Protein AF-A0A1S7QV58-F1 (afdb_monomer)

Solvent-accessible surface area (backbone atoms only — not comparable to full-atom values): 18353 Å² total; per-residue (Å²): 138,81,84,77,77,79,45,37,32,31,65,74,43,66,32,24,65,80,100,50,72,44,26,31,39,28,31,35,90,82,70,45,45,28,43,33,32,55,44,89,51,91,96,46,90,36,26,26,41,29,36,59,49,56,70,71,58,50,52,37,29,67,69,51,77,38,32,53,26,56,56,55,74,73,46,59,63,92,41,28,24,38,33,45,52,76,80,47,65,57,74,30,56,43,42,72,49,52,81,90,69,70,48,81,84,68,49,61,63,81,80,48,34,50,84,70,43,71,39,84,58,72,92,78,45,59,92,58,64,40,76,48,46,30,32,33,32,74,89,74,53,77,65,48,55,52,52,49,52,51,34,49,47,48,51,44,26,52,46,47,51,39,53,35,60,73,68,72,71,48,51,73,68,55,52,47,50,52,25,52,58,51,52,76,43,50,52,43,45,73,67,42,51,55,52,38,47,48,54,45,35,56,53,33,46,72,64,61,44,75,39,83,72,44,75,47,92,54,75,78,24,36,38,30,36,23,22,49,55,75,42,53,51,44,51,50,50,21,26,53,44,48,56,70,52,50,66,65,48,51,51,37,53,49,54,46,51,50,50,34,54,73,70,55,51,63,52,41,36,74,90,61,76,67,98,45,68,71,61,43,54,49,44,40,51,43,36,43,54,38,21,56,65,48,58,41,68,56,48,68,59,53,26,51,41,32,73,62,36,50,70,55,33,37,54,50,43,58,52,51,50,56,35,41,48,60,49,16,49,38,43,76,69,61,35,32,46,88,92

Radius of gyration: 25.09 Å; Cα contacts (8 Å, |Δi|>4): 532; chains: 1; bounding box: 57×48×71 Å

Nearest PDB structures (foldseek):
  8fih-assembly1_C  TM=2.353E-01  e=1.087E+00  synthetic construct
  7rzh-assembly1_B  TM=1.941E-01  e=4.519E-01  Homo sapiens
  8fmz-assembly1_A  TM=1.412E-01  e=2.239E+00  Rattus norvegicus

pLDDT: mean 86.28, std 11.46, range [33.66, 98.25]

Mean predicted aligned error: 9.85 Å

Structure (mmCIF, N/CA/C/O backbone):
data_AF-A0A1S7QV58-F1
#
_entry.id   AF-A0A1S7QV58-F1
#
loop_
_atom_site.group_PDB
_atom_site.id
_atom_site.type_symbol
_atom_site.label_atom_id
_atom_site.label_alt_id
_atom_site.label_comp_id
_atom_site.label_asym_id
_atom_site.label_entity_id
_atom_site.label_seq_id
_atom_site.pdbx_PDB_ins_code
_atom_site.Cartn_x
_atom_site.Cartn_y
_atom_site.Cartn_z
_atom_site.occupancy
_atom_site.B_iso_or_equiv
_atom_site.auth_seq_id
_atom_site.auth_comp_id
_atom_site.auth_asym_id
_atom_site.auth_atom_id
_atom_site.pdbx_PDB_model_num
ATOM 1 N N . MET A 1 1 ? 30.266 28.316 -29.329 1.00 34.81 1 MET A N 1
ATOM 2 C CA . MET A 1 1 ? 30.609 26.881 -29.206 1.00 34.81 1 MET A CA 1
ATOM 3 C C . MET A 1 1 ? 30.645 26.535 -27.729 1.00 34.81 1 MET A C 1
ATOM 5 O O . MET A 1 1 ? 31.600 26.896 -27.059 1.00 34.81 1 MET A O 1
ATOM 9 N N . SER A 1 2 ? 29.568 25.952 -27.201 1.00 33.66 2 SER A N 1
ATOM 10 C CA . SER A 1 2 ? 29.523 25.524 -25.800 1.00 33.66 2 SER A CA 1
ATOM 11 C C . SER A 1 2 ? 30.136 24.130 -25.712 1.00 33.66 2 SER A C 1
ATOM 13 O O . SER A 1 2 ? 29.706 23.226 -26.427 1.00 33.66 2 SER A O 1
ATOM 15 N N . LEU A 1 3 ? 31.183 23.984 -24.902 1.00 34.03 3 LEU A N 1
ATOM 16 C CA . LEU A 1 3 ? 31.836 22.712 -24.606 1.00 34.03 3 LEU A CA 1
ATOM 17 C C . LEU A 1 3 ? 30.801 21.773 -23.974 1.00 34.03 3 LEU A C 1
ATOM 19 O O . LEU A 1 3 ? 30.450 21.922 -22.804 1.00 34.03 3 LEU A O 1
ATOM 23 N N . HIS A 1 4 ? 30.277 20.822 -24.749 1.00 47.28 4 HIS A N 1
ATOM 24 C CA . HIS A 1 4 ? 29.445 19.759 -24.202 1.00 47.28 4 HIS A CA 1
ATOM 25 C C . HIS A 1 4 ? 30.307 18.911 -23.265 1.00 47.28 4 HIS A C 1
ATOM 27 O O . HIS A 1 4 ? 31.164 18.148 -23.704 1.00 47.28 4 HIS A O 1
ATOM 33 N N . LYS A 1 5 ? 30.087 19.084 -21.959 1.00 55.81 5 LYS A N 1
ATOM 34 C CA . LYS A 1 5 ? 30.621 18.223 -20.904 1.00 55.81 5 LYS A CA 1
ATOM 35 C C . LYS A 1 5 ? 30.272 16.778 -21.278 1.00 55.81 5 LYS A C 1
ATOM 37 O O . LYS A 1 5 ? 29.095 16.467 -21.446 1.00 55.81 5 LYS A O 1
ATOM 42 N N . SER A 1 6 ? 31.275 15.928 -21.494 1.00 67.00 6 SER A N 1
ATOM 43 C CA . SER A 1 6 ? 31.041 14.533 -21.869 1.00 67.00 6 SER A CA 1
ATOM 44 C C . SER A 1 6 ? 30.411 13.803 -20.686 1.00 67.00 6 SER A C 1
ATOM 46 O O . SER A 1 6 ? 31.069 13.652 -19.654 1.00 67.00 6 SER A O 1
ATOM 48 N N . GLU A 1 7 ? 29.157 13.379 -20.815 1.00 85.31 7 GLU A N 1
ATOM 49 C CA . GLU A 1 7 ? 28.548 12.498 -19.824 1.00 85.31 7 GLU A CA 1
ATOM 50 C C . GLU A 1 7 ? 29.101 11.082 -19.970 1.00 85.31 7 GLU A C 1
ATOM 52 O O . GLU A 1 7 ? 29.435 10.626 -21.068 1.00 85.31 7 GLU A O 1
ATOM 57 N N . LYS A 1 8 ? 29.232 10.402 -18.834 1.00 90.81 8 LYS A N 1
ATOM 58 C CA . LYS A 1 8 ? 29.741 9.040 -18.752 1.00 90.81 8 LYS A CA 1
ATOM 59 C C . LYS A 1 8 ? 28.788 8.177 -17.941 1.00 90.81 8 LYS A C 1
ATOM 61 O O . LYS A 1 8 ? 28.249 8.654 -16.940 1.00 90.81 8 LYS A O 1
ATOM 66 N N . GLY A 1 9 ? 28.632 6.929 -18.366 1.00 90.69 9 GLY A N 1
ATOM 67 C CA . GLY A 1 9 ? 27.867 5.898 -17.678 1.00 90.69 9 GLY A CA 1
ATOM 68 C C . GLY A 1 9 ? 28.721 4.694 -17.280 1.00 90.69 9 GLY A C 1
ATOM 69 O O . GLY A 1 9 ? 29.754 4.414 -17.885 1.00 90.69 9 GLY A O 1
ATOM 70 N N . GLU A 1 10 ? 28.264 3.960 -16.278 1.00 93.19 10 GLU A N 1
ATOM 71 C CA . GLU A 1 10 ? 28.786 2.656 -15.868 1.00 93.19 10 GLU A CA 1
ATOM 72 C C . GLU A 1 10 ? 27.628 1.658 -15.824 1.00 93.19 10 GLU A C 1
ATOM 74 O O . GLU A 1 10 ? 26.525 2.005 -15.392 1.00 93.19 10 GLU A O 1
ATOM 79 N N . ILE A 1 11 ? 27.859 0.432 -16.302 1.00 92.38 11 ILE A N 1
ATOM 80 C CA . ILE A 1 11 ? 26.856 -0.636 -16.233 1.00 92.38 11 ILE A CA 1
ATOM 81 C C . ILE A 1 11 ? 26.749 -1.116 -14.792 1.00 92.38 11 ILE A C 1
ATOM 83 O O . ILE A 1 11 ? 27.698 -1.662 -14.237 1.00 92.38 11 ILE A O 1
ATOM 87 N N . GLU A 1 12 ? 25.564 -0.960 -14.214 1.00 90.12 12 GLU A N 1
ATOM 88 C CA . GLU A 1 12 ? 25.230 -1.527 -12.912 1.00 90.12 12 GLU A CA 1
ATOM 89 C C . GLU A 1 12 ? 24.743 -2.968 -13.074 1.00 90.12 12 GLU A C 1
ATOM 91 O O . GLU A 1 12 ? 25.132 -3.852 -12.310 1.00 90.12 12 GLU A O 1
ATOM 96 N N . LYS A 1 13 ? 23.900 -3.226 -14.085 1.00 90.06 13 LYS A N 1
ATOM 97 C CA . LYS A 1 13 ? 23.326 -4.554 -14.315 1.00 90.06 13 LYS A CA 1
ATOM 98 C C . LYS A 1 13 ? 22.862 -4.766 -15.751 1.00 90.06 13 LYS A C 1
ATOM 100 O O . LYS A 1 13 ? 22.340 -3.854 -16.385 1.00 90.06 13 LYS A O 1
ATOM 105 N N . VAL A 1 14 ? 22.971 -5.999 -16.236 1.00 90.94 14 VAL A N 1
ATOM 106 C CA . VAL A 1 14 ? 22.286 -6.445 -17.457 1.00 90.94 14 VAL A CA 1
ATOM 107 C C . VAL A 1 14 ? 20.897 -6.950 -17.073 1.00 90.94 14 VAL A C 1
ATOM 109 O O . VAL A 1 14 ? 20.780 -7.808 -16.204 1.00 90.94 14 VAL A O 1
ATOM 112 N N . LEU A 1 15 ? 19.851 -6.396 -17.686 1.00 89.19 15 LEU A N 1
ATOM 113 C CA . LEU A 1 15 ? 18.449 -6.730 -17.403 1.00 89.19 15 LEU A CA 1
ATOM 114 C C . LEU A 1 15 ? 17.898 -7.767 -18.385 1.00 89.19 15 LEU A C 1
ATOM 116 O O . LEU A 1 15 ? 17.140 -8.656 -18.002 1.00 89.19 15 LEU A O 1
ATOM 120 N N . VAL A 1 16 ? 18.288 -7.659 -19.655 1.00 89.00 16 VAL A N 1
ATOM 121 C CA . VAL A 1 16 ? 17.903 -8.591 -20.719 1.00 89.00 16 VAL A CA 1
ATOM 122 C C . VAL A 1 16 ? 19.156 -8.993 -21.483 1.00 89.00 16 VAL A C 1
ATOM 124 O O . VAL A 1 16 ? 19.905 -8.140 -21.960 1.00 89.00 16 VAL A O 1
ATOM 127 N N . PHE A 1 17 ? 19.362 -10.298 -21.596 1.00 87.19 17 PHE A N 1
ATOM 128 C CA . PHE A 1 17 ? 20.465 -10.921 -22.316 1.00 87.19 17 PHE A CA 1
ATOM 129 C C . PHE A 1 17 ? 19.917 -12.058 -23.178 1.00 87.19 17 PHE A C 1
ATOM 131 O O . PHE A 1 17 ? 19.224 -12.929 -22.649 1.00 87.19 17 PHE A O 1
ATOM 138 N N . TYR A 1 18 ? 20.247 -12.033 -24.469 1.00 82.00 18 TYR A N 1
ATOM 139 C CA . TYR A 1 18 ? 19.992 -13.122 -25.418 1.00 82.00 18 TYR A CA 1
ATOM 140 C C . TYR A 1 18 ? 21.320 -13.513 -26.083 1.00 82.00 18 TYR A C 1
ATOM 142 O O . TYR A 1 18 ? 22.086 -14.256 -25.482 1.00 82.00 18 TYR A O 1
ATOM 150 N N . ASP A 1 19 ? 21.658 -12.898 -27.219 1.00 80.81 19 ASP A N 1
ATOM 151 C CA . ASP A 1 19 ? 22.961 -13.031 -27.903 1.00 80.81 19 ASP A CA 1
ATOM 152 C C . ASP A 1 19 ? 23.878 -11.825 -27.629 1.00 80.81 19 ASP A C 1
ATOM 154 O O . ASP A 1 19 ? 24.677 -11.382 -28.451 1.00 80.81 19 ASP A O 1
ATOM 158 N N . GLY A 1 20 ? 23.702 -11.237 -26.448 1.00 85.56 20 GLY A N 1
ATOM 159 C CA . GLY A 1 20 ? 24.318 -9.988 -26.024 1.00 85.56 20 GLY A CA 1
ATOM 160 C C . GLY A 1 20 ? 23.379 -9.167 -25.134 1.00 85.56 20 GLY A C 1
ATOM 161 O O . GLY A 1 20 ? 22.182 -9.473 -25.042 1.00 85.56 20 GLY A O 1
ATOM 162 N N . PRO A 1 21 ? 23.906 -8.136 -24.454 1.00 89.50 21 PRO A N 1
ATOM 163 C CA . PRO A 1 21 ? 23.133 -7.272 -23.566 1.00 89.50 21 PRO A CA 1
ATOM 164 C C . PRO A 1 21 ? 22.135 -6.387 -24.331 1.00 89.50 21 PRO A C 1
ATOM 166 O O . PRO A 1 21 ? 22.491 -5.348 -24.874 1.00 89.50 21 PRO A O 1
ATOM 169 N N . GLN A 1 22 ? 20.857 -6.759 -24.301 1.00 93.00 22 GLN A N 1
ATOM 170 C CA . GLN A 1 22 ? 19.786 -6.018 -24.978 1.00 93.00 22 GLN A CA 1
ATOM 171 C C . GLN A 1 22 ? 19.232 -4.863 -24.143 1.00 93.00 22 GLN A C 1
ATOM 173 O O . GLN A 1 22 ? 18.766 -3.861 -24.681 1.00 93.00 22 GLN A O 1
ATOM 178 N N . LEU A 1 23 ? 19.257 -5.005 -22.817 1.00 93.94 23 LEU A N 1
ATOM 179 C CA . LEU A 1 23 ? 18.801 -3.974 -21.893 1.00 93.94 23 LEU A CA 1
ATOM 180 C C . LEU A 1 23 ? 19.724 -3.905 -20.681 1.00 93.94 23 LEU A C 1
ATOM 182 O O . LEU A 1 23 ? 20.012 -4.922 -20.048 1.00 93.94 23 LEU A O 1
ATOM 186 N N . LEU A 1 24 ? 20.137 -2.693 -20.334 1.00 93.94 24 LEU A N 1
ATOM 187 C CA . LEU A 1 24 ? 21.101 -2.388 -19.288 1.00 93.94 24 LEU A CA 1
ATOM 188 C C . LEU A 1 24 ? 20.506 -1.398 -18.289 1.00 93.94 24 LEU A C 1
ATOM 190 O O . LEU A 1 24 ? 19.918 -0.393 -18.684 1.00 93.94 24 LEU A O 1
ATOM 194 N N . LEU A 1 25 ? 20.726 -1.651 -17.002 1.00 93.12 25 LEU A N 1
ATOM 195 C CA . LEU A 1 25 ? 20.653 -0.642 -15.954 1.00 93.12 25 LEU A CA 1
ATOM 196 C C . LEU A 1 25 ? 22.049 -0.056 -15.772 1.00 93.12 25 LEU A C 1
ATOM 198 O O . LEU A 1 25 ? 23.022 -0.785 -15.565 1.00 93.12 25 LEU A O 1
ATOM 202 N N . MET A 1 26 ? 22.147 1.261 -15.863 1.00 94.12 26 MET A N 1
ATOM 203 C CA . MET A 1 26 ? 23.402 1.989 -15.761 1.00 94.12 26 MET A CA 1
ATOM 204 C C . MET A 1 26 ? 23.255 3.151 -14.774 1.00 94.12 26 MET A C 1
ATOM 206 O O . MET A 1 26 ? 22.144 3.597 -14.474 1.00 94.12 26 MET A O 1
ATOM 210 N N . LYS A 1 27 ? 24.385 3.675 -14.305 1.00 92.81 27 LYS A N 1
ATOM 211 C CA . LYS A 1 27 ? 24.457 4.922 -13.536 1.00 92.81 27 LYS A CA 1
ATOM 212 C C . LYS A 1 27 ? 25.389 5.901 -14.218 1.00 92.81 27 LYS A C 1
ATOM 214 O O . LYS A 1 27 ? 26.402 5.494 -14.784 1.00 92.81 27 LYS A O 1
ATOM 219 N N . ASN A 1 28 ? 25.059 7.186 -14.178 1.00 91.69 28 ASN A N 1
ATOM 220 C CA . ASN A 1 28 ? 26.010 8.214 -14.589 1.00 91.69 28 ASN A CA 1
ATOM 221 C C . ASN A 1 28 ? 26.974 8.574 -13.444 1.00 91.69 28 ASN A C 1
ATOM 223 O O . ASN A 1 28 ? 26.803 8.162 -12.297 1.00 91.69 28 ASN A O 1
ATOM 227 N N . GLN A 1 29 ? 27.970 9.407 -13.743 1.00 87.44 29 GLN A N 1
ATOM 228 C CA . GLN A 1 29 ? 28.935 9.931 -12.759 1.00 87.44 29 GLN A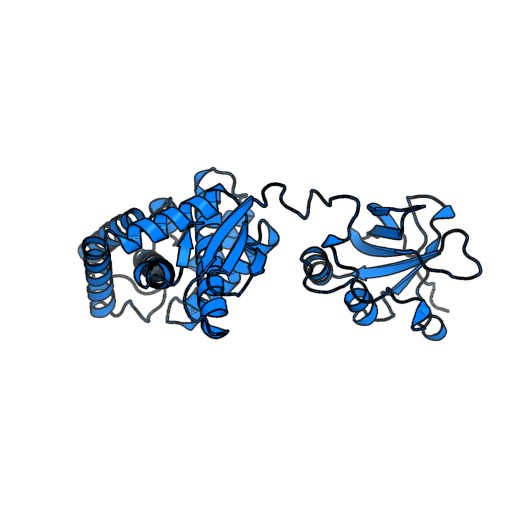 CA 1
ATOM 229 C C . GLN A 1 29 ? 28.308 10.721 -11.587 1.00 87.44 29 GLN A C 1
ATOM 231 O O . GLN A 1 29 ? 28.995 11.030 -10.617 1.00 87.44 29 GLN A O 1
ATOM 236 N N . HIS A 1 30 ? 27.029 11.092 -11.690 1.00 87.06 30 HIS A N 1
ATOM 237 C CA . HIS A 1 30 ? 26.264 11.793 -10.658 1.00 87.06 30 HIS A CA 1
ATOM 238 C C . HIS A 1 30 ? 25.376 10.844 -9.835 1.00 87.06 30 HIS A C 1
ATOM 240 O O . HIS A 1 30 ? 24.661 11.301 -8.948 1.00 87.06 30 HIS A O 1
ATOM 246 N N . GLY A 1 31 ? 25.427 9.535 -10.108 1.00 85.00 31 GLY A N 1
ATOM 247 C CA . GLY A 1 31 ? 24.611 8.520 -9.445 1.00 85.00 31 GLY A CA 1
ATOM 248 C C . GLY A 1 31 ? 23.177 8.422 -9.968 1.00 85.00 31 GLY A C 1
ATOM 249 O O . GLY A 1 31 ? 22.382 7.686 -9.394 1.00 85.00 31 GLY A O 1
ATOM 250 N N . GLU A 1 32 ? 22.828 9.134 -11.041 1.00 89.88 32 GLU A N 1
ATOM 251 C CA . GLU A 1 32 ? 21.490 9.077 -11.630 1.00 89.88 32 GLU A CA 1
ATOM 252 C C . GLU A 1 32 ? 21.316 7.816 -12.475 1.00 89.88 32 GLU A C 1
ATOM 254 O O . GLU A 1 32 ? 22.236 7.381 -13.176 1.00 8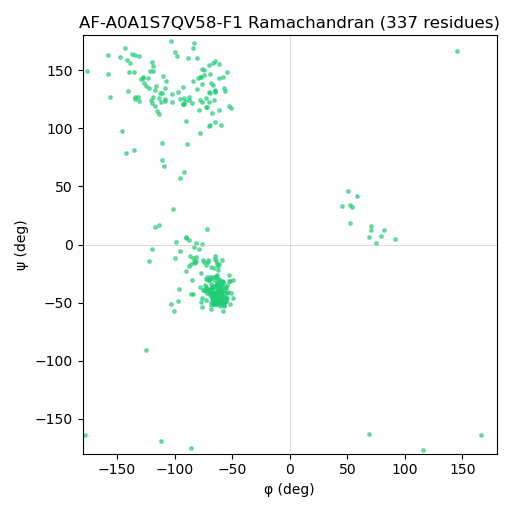9.88 32 GLU A O 1
ATOM 259 N N . HIS A 1 33 ? 20.105 7.263 -12.441 1.00 92.38 33 HIS A N 1
ATOM 260 C CA . HIS A 1 33 ? 19.769 6.044 -13.157 1.00 92.38 33 HIS A CA 1
ATOM 261 C C . HIS A 1 33 ? 19.581 6.274 -14.657 1.00 92.38 33 HIS A C 1
ATOM 263 O O . HIS A 1 33 ? 18.928 7.219 -15.114 1.00 92.38 33 HIS A O 1
ATOM 269 N N . LEU A 1 34 ? 20.122 5.335 -15.420 1.00 95.31 34 LEU A N 1
ATOM 270 C CA . LEU A 1 34 ? 20.060 5.270 -16.866 1.00 95.31 34 LEU A CA 1
ATOM 271 C C . LEU A 1 34 ? 19.531 3.889 -17.286 1.00 95.31 34 LEU A C 1
ATOM 273 O O . LEU A 1 34 ? 19.895 2.878 -16.681 1.00 95.31 34 LEU A O 1
ATOM 277 N N . LEU A 1 35 ? 18.733 3.829 -18.352 1.00 95.56 35 LEU A N 1
ATOM 278 C CA . LEU A 1 35 ? 18.433 2.574 -19.051 1.00 95.56 35 LEU A CA 1
ATOM 279 C C . LEU A 1 35 ? 19.032 2.617 -20.453 1.00 95.56 35 LEU A C 1
ATOM 281 O O . LEU A 1 35 ? 18.763 3.556 -21.198 1.00 95.56 35 LEU A O 1
ATOM 285 N N . GLY A 1 36 ? 19.834 1.614 -20.803 1.00 95.62 36 GLY A N 1
ATOM 286 C CA . GLY A 1 36 ? 20.421 1.451 -22.134 1.00 95.62 36 GLY A CA 1
ATOM 287 C C . GLY A 1 36 ? 19.768 0.297 -22.881 1.00 95.62 36 GLY A C 1
ATOM 288 O O . GLY A 1 36 ? 19.771 -0.820 -22.377 1.00 95.62 36 GLY A O 1
ATOM 289 N N . TYR A 1 37 ? 19.217 0.560 -24.059 1.00 95.88 37 TYR A N 1
ATOM 290 C CA . TYR A 1 37 ? 18.575 -0.418 -24.935 1.00 95.88 37 TYR A CA 1
ATOM 291 C C . TYR A 1 37 ? 19.423 -0.615 -26.192 1.00 95.88 37 TYR A C 1
ATOM 293 O O . TYR A 1 37 ? 19.839 0.372 -26.796 1.00 95.88 37 TYR A O 1
ATOM 301 N N . ALA A 1 38 ? 19.713 -1.859 -26.567 1.00 94.38 38 ALA A N 1
ATOM 302 C CA . ALA A 1 38 ? 20.438 -2.146 -27.800 1.00 94.38 38 ALA A CA 1
ATOM 303 C C . ALA A 1 38 ? 19.598 -1.729 -29.013 1.00 94.38 38 ALA A C 1
ATOM 305 O O . ALA A 1 38 ? 18.405 -2.015 -29.079 1.00 94.38 38 ALA A O 1
ATOM 306 N N . VAL A 1 39 ? 20.224 -1.026 -29.952 1.00 94.38 39 VAL A N 1
ATOM 307 C CA . VAL A 1 39 ? 19.592 -0.557 -31.191 1.00 94.38 39 VAL A CA 1
ATOM 308 C C . VAL A 1 39 ? 20.537 -0.791 -32.355 1.00 94.38 39 VAL A C 1
ATOM 310 O O . VAL A 1 39 ? 21.737 -0.954 -32.153 1.00 94.38 39 VAL A O 1
ATOM 313 N N . GLU A 1 40 ? 20.022 -0.744 -33.575 1.00 90.69 40 GLU A N 1
ATOM 314 C CA . GLU A 1 40 ? 20.855 -0.691 -34.773 1.00 90.69 40 GLU A CA 1
ATOM 315 C C . GLU A 1 40 ? 21.179 0.771 -35.100 1.00 90.69 40 GLU A C 1
ATOM 317 O O . GLU A 1 40 ? 20.293 1.627 -35.151 1.00 90.69 40 GLU A O 1
ATOM 322 N N . LYS A 1 41 ? 22.466 1.093 -35.267 1.00 88.12 41 LYS A N 1
ATOM 323 C CA . LYS A 1 41 ? 22.903 2.443 -35.636 1.00 88.12 41 LYS A CA 1
ATOM 324 C C . LYS A 1 41 ? 24.264 2.419 -36.318 1.00 88.12 41 LYS A C 1
ATOM 326 O O . LYS A 1 41 ? 25.239 1.942 -35.744 1.00 88.12 41 LYS A O 1
ATOM 331 N N . ASP A 1 42 ? 24.340 3.026 -37.497 1.00 86.31 42 ASP A N 1
ATOM 332 C CA . ASP A 1 42 ? 25.588 3.124 -38.253 1.00 86.31 42 ASP A CA 1
ATOM 333 C C . ASP A 1 42 ? 26.678 3.898 -37.496 1.00 86.31 42 ASP A C 1
ATOM 335 O O . ASP A 1 42 ? 26.420 4.907 -36.830 1.00 86.31 42 ASP A O 1
ATOM 339 N N . GLY A 1 43 ? 27.927 3.447 -37.647 1.00 85.12 43 GLY A N 1
ATOM 340 C CA . GLY A 1 43 ? 29.108 4.085 -37.052 1.00 85.12 43 GLY A CA 1
ATOM 341 C C . GLY A 1 43 ? 29.374 3.718 -35.588 1.00 85.12 43 GLY A C 1
ATOM 342 O O . GLY A 1 43 ? 30.192 4.377 -34.942 1.00 85.12 43 GLY A O 1
ATOM 343 N N . TYR A 1 44 ? 28.693 2.692 -35.079 1.00 87.81 44 TYR A N 1
ATOM 344 C CA . TYR A 1 44 ? 28.858 2.121 -33.744 1.00 87.81 44 TYR A CA 1
ATOM 345 C C . TYR A 1 44 ? 29.067 0.608 -33.860 1.00 87.81 44 TYR A C 1
ATOM 347 O O . TYR A 1 44 ? 28.450 -0.027 -34.712 1.00 87.81 44 TYR A O 1
ATOM 355 N N . ASP A 1 45 ? 29.905 0.038 -32.993 1.00 88.75 45 ASP A N 1
ATOM 356 C CA . ASP A 1 45 ? 30.168 -1.408 -32.986 1.00 88.75 45 ASP A CA 1
ATOM 357 C C . ASP A 1 45 ? 29.093 -2.159 -32.183 1.00 88.75 45 ASP A C 1
ATOM 359 O O . ASP A 1 45 ? 28.589 -3.195 -32.613 1.00 88.75 45 ASP A O 1
ATOM 363 N N . TYR A 1 46 ? 28.703 -1.617 -31.022 1.00 91.44 46 TYR A N 1
ATOM 364 C CA . TYR A 1 46 ? 27.565 -2.095 -30.235 1.00 91.44 46 TYR A CA 1
ATOM 365 C C . TYR A 1 46 ? 26.716 -0.904 -29.761 1.00 91.44 46 TYR A C 1
ATOM 367 O O . TYR A 1 46 ? 26.889 -0.417 -28.633 1.00 91.44 46 TYR A O 1
ATOM 375 N N . PRO A 1 47 ? 25.831 -0.377 -30.625 1.00 93.81 47 PRO A N 1
ATOM 376 C CA . PRO A 1 47 ? 25.063 0.815 -30.314 1.00 93.81 47 PRO A CA 1
ATOM 377 C C . PRO A 1 47 ? 24.009 0.553 -29.236 1.00 93.81 47 PRO A C 1
ATOM 379 O O . PRO A 1 47 ? 23.196 -0.365 -29.328 1.00 93.81 47 PRO A O 1
ATOM 382 N N . ILE A 1 48 ? 23.979 1.428 -28.231 1.00 95.25 48 ILE A N 1
ATOM 383 C CA . ILE A 1 48 ? 22.904 1.478 -27.240 1.00 95.25 48 ILE A CA 1
ATOM 384 C C . ILE A 1 48 ? 22.250 2.859 -27.228 1.00 95.25 48 ILE A C 1
ATOM 386 O O . ILE A 1 48 ? 22.923 3.895 -27.216 1.00 95.25 48 ILE A O 1
ATOM 390 N N . PHE A 1 49 ? 20.922 2.872 -27.208 1.00 96.81 49 PHE A N 1
ATOM 391 C CA . PHE A 1 49 ? 20.107 4.052 -26.981 1.00 96.81 49 PHE A CA 1
ATOM 392 C C . PHE A 1 49 ? 19.786 4.163 -25.493 1.00 96.81 49 PHE A C 1
ATOM 394 O O . PHE A 1 49 ? 19.231 3.252 -24.883 1.00 96.81 49 PHE A O 1
ATOM 401 N N . VAL A 1 50 ? 20.182 5.275 -24.887 1.00 96.69 50 VAL A N 1
ATOM 402 C CA . VAL A 1 50 ? 20.212 5.459 -23.439 1.00 96.69 50 VAL A CA 1
ATOM 403 C C . VAL A 1 50 ? 19.263 6.574 -23.033 1.00 96.69 50 VAL A C 1
ATOM 405 O O . VAL A 1 50 ? 19.300 7.676 -23.582 1.00 96.69 50 VAL A O 1
ATOM 408 N N . VAL A 1 51 ? 18.451 6.308 -22.016 1.00 96.56 51 VAL A N 1
ATOM 409 C CA . VAL A 1 51 ? 17.573 7.290 -21.381 1.00 96.56 51 VAL A CA 1
ATOM 410 C C . VAL A 1 51 ? 18.040 7.565 -19.958 1.00 96.56 51 VAL A C 1
ATOM 412 O O . VAL A 1 51 ? 18.251 6.642 -19.175 1.00 96.56 51 VAL A O 1
ATOM 415 N N . GLN A 1 52 ? 18.179 8.842 -19.611 1.00 95.44 52 GLN A N 1
ATOM 416 C CA . GLN A 1 52 ? 18.420 9.291 -18.241 1.00 95.44 52 GLN A CA 1
ATOM 417 C C . GLN A 1 52 ? 17.094 9.583 -17.549 1.00 95.44 52 GLN A C 1
ATOM 419 O O . GLN A 1 52 ? 16.304 10.426 -17.991 1.00 95.44 52 GLN A O 1
ATOM 424 N N . MET A 1 53 ? 16.845 8.887 -16.445 1.00 89.94 53 MET A N 1
ATOM 425 C CA . MET A 1 53 ? 15.530 8.827 -15.823 1.00 89.94 53 MET A CA 1
ATOM 426 C C . MET A 1 53 ? 15.543 9.387 -14.408 1.00 89.94 53 MET A C 1
ATOM 428 O O . MET A 1 53 ? 16.519 9.286 -13.676 1.00 89.94 53 MET A O 1
ATOM 432 N N . LEU A 1 54 ? 14.405 9.952 -14.007 1.00 86.19 54 LEU A N 1
ATOM 433 C CA . LEU A 1 54 ? 14.132 10.214 -12.596 1.00 86.19 54 LEU A CA 1
ATOM 434 C C . LEU A 1 54 ? 13.788 8.899 -11.893 1.00 86.19 54 LEU A C 1
ATOM 436 O O . LEU A 1 54 ? 13.133 8.049 -12.502 1.00 86.19 54 LEU A O 1
ATOM 440 N N . GLU A 1 55 ? 14.105 8.799 -10.601 1.00 81.00 55 GLU A N 1
ATOM 441 C CA . GLU A 1 55 ? 13.813 7.621 -9.769 1.00 81.00 55 GLU A CA 1
ATOM 442 C C . GLU A 1 55 ? 12.359 7.160 -9.911 1.00 81.00 55 GLU A C 1
ATOM 444 O O . GLU A 1 55 ? 12.083 6.006 -10.219 1.00 81.00 55 GLU A O 1
ATOM 449 N N . ARG A 1 56 ? 11.409 8.102 -9.851 1.00 79.75 56 ARG A N 1
ATOM 450 C CA . ARG A 1 56 ? 9.977 7.822 -10.033 1.00 79.75 56 ARG A CA 1
ATOM 451 C C . ARG A 1 56 ? 9.662 7.075 -11.337 1.00 79.75 56 ARG A C 1
ATOM 453 O O . ARG A 1 56 ? 8.799 6.202 -11.338 1.00 79.75 56 ARG A O 1
ATOM 460 N N . ASN A 1 57 ? 10.309 7.428 -12.450 1.00 85.62 57 ASN A N 1
ATOM 461 C CA . ASN A 1 57 ? 10.061 6.771 -13.738 1.00 85.62 57 ASN A CA 1
ATOM 462 C C . ASN A 1 57 ? 10.680 5.372 -13.771 1.00 85.62 57 ASN A C 1
ATOM 464 O O . ASN A 1 57 ? 10.083 4.467 -14.352 1.00 85.62 57 ASN A O 1
ATOM 468 N N . LEU A 1 58 ? 11.833 5.190 -13.119 1.00 86.19 58 LEU A N 1
ATOM 469 C CA . LEU A 1 58 ? 12.436 3.873 -12.945 1.00 86.19 58 LEU A CA 1
ATOM 470 C C . LEU A 1 58 ? 11.516 2.973 -12.122 1.00 86.19 58 LEU A C 1
ATOM 472 O O . LEU A 1 58 ? 11.194 1.877 -12.568 1.00 86.19 58 LEU A O 1
ATOM 476 N N . SER A 1 59 ? 10.984 3.461 -10.999 1.00 79.38 59 SER A N 1
ATOM 477 C CA . SER A 1 59 ? 10.033 2.701 -10.184 1.00 79.38 59 SER A CA 1
ATOM 478 C C . SER A 1 59 ? 8.761 2.330 -10.961 1.00 79.38 59 SER A C 1
ATOM 480 O O . SER A 1 59 ? 8.238 1.226 -10.807 1.00 79.38 59 SER A O 1
ATOM 482 N N . LEU A 1 60 ? 8.243 3.215 -11.825 1.00 82.56 60 LEU A N 1
ATOM 483 C CA . LEU A 1 60 ? 7.087 2.902 -12.681 1.00 82.56 60 LEU A CA 1
ATOM 484 C C . LEU A 1 60 ? 7.394 1.786 -13.687 1.00 82.56 60 LEU A C 1
ATOM 486 O O . LEU A 1 60 ? 6.568 0.889 -13.854 1.00 82.56 60 LEU A O 1
ATOM 490 N N . TYR A 1 61 ? 8.565 1.827 -14.326 1.00 88.56 61 TYR A N 1
ATOM 491 C CA . TYR A 1 61 ? 8.997 0.785 -15.257 1.00 88.56 61 TYR A CA 1
ATOM 492 C C . TYR A 1 61 ? 9.221 -0.548 -14.544 1.00 88.56 61 TYR A C 1
ATOM 494 O O . TYR A 1 61 ? 8.638 -1.555 -14.928 1.00 88.56 61 TYR A O 1
ATOM 502 N N . LEU A 1 62 ? 10.001 -0.547 -13.459 1.00 82.75 62 LEU A N 1
ATOM 503 C CA . LEU A 1 62 ? 10.325 -1.752 -12.691 1.00 82.75 62 LEU A CA 1
ATOM 504 C C . LEU A 1 62 ? 9.094 -2.384 -12.027 1.00 82.75 62 LEU A C 1
ATOM 506 O O . LEU A 1 62 ? 9.047 -3.599 -11.849 1.00 82.75 62 LEU A O 1
ATOM 510 N N . SER A 1 63 ? 8.060 -1.590 -11.730 1.00 72.12 63 SER A N 1
ATOM 511 C CA . SER A 1 63 ? 6.760 -2.097 -11.266 1.00 72.12 63 SER A CA 1
ATOM 512 C C . SER A 1 63 ? 5.833 -2.589 -12.386 1.00 72.12 63 SER A C 1
ATOM 514 O O . SER A 1 63 ? 4.708 -2.992 -12.091 1.00 72.12 63 SER A O 1
ATOM 516 N N . GLY A 1 64 ? 6.268 -2.554 -13.651 1.00 79.56 64 GLY A N 1
ATOM 517 C CA . GLY A 1 64 ? 5.494 -3.007 -14.809 1.00 79.56 64 GLY A CA 1
ATOM 518 C C . GLY A 1 64 ? 4.305 -2.110 -15.170 1.00 79.56 64 GLY A C 1
ATOM 519 O O . GLY A 1 64 ? 3.447 -2.518 -15.946 1.00 79.56 64 GLY A O 1
ATOM 520 N N . LYS A 1 65 ? 4.214 -0.894 -14.610 1.00 82.25 65 LYS A N 1
ATOM 521 C CA . LYS A 1 65 ? 3.101 0.041 -14.879 1.00 82.25 65 LYS A CA 1
ATOM 522 C C . LYS A 1 65 ? 3.226 0.744 -16.226 1.00 82.25 65 LYS A C 1
ATOM 524 O O . LYS A 1 65 ? 2.230 1.229 -16.755 1.00 82.25 65 LYS A O 1
ATOM 529 N N . VAL A 1 66 ? 4.450 0.859 -16.728 1.00 89.94 66 VAL A N 1
ATOM 530 C CA . VAL A 1 66 ? 4.773 1.433 -18.034 1.00 89.94 66 VAL A CA 1
ATOM 531 C C . VAL A 1 66 ? 5.782 0.525 -18.720 1.00 89.94 66 VAL A C 1
ATOM 533 O O . VAL A 1 66 ? 6.596 -0.108 -18.046 1.00 89.94 66 VAL A O 1
ATOM 536 N N . ASP A 1 67 ? 5.725 0.457 -20.043 1.00 94.62 67 ASP A N 1
ATOM 537 C CA . ASP A 1 67 ? 6.718 -0.262 -20.832 1.00 94.62 67 ASP A CA 1
ATOM 538 C C . ASP A 1 67 ? 7.956 0.611 -21.094 1.00 94.62 67 ASP A C 1
ATOM 540 O O . ASP A 1 67 ? 7.979 1.823 -20.839 1.00 94.62 67 ASP A O 1
ATOM 544 N N . LEU A 1 68 ? 9.013 -0.017 -21.605 1.00 94.69 68 LEU A N 1
ATOM 545 C CA . LEU A 1 68 ? 10.264 0.656 -21.931 1.00 94.69 68 LEU A CA 1
ATOM 546 C C . LEU A 1 68 ? 10.044 1.764 -22.974 1.00 94.69 68 LEU A C 1
ATOM 548 O O . LEU A 1 68 ? 10.586 2.862 -22.843 1.00 94.69 68 LEU A O 1
ATOM 552 N N . ARG A 1 69 ? 9.185 1.527 -23.973 1.00 95.38 69 ARG A N 1
ATOM 553 C CA . ARG A 1 69 ? 8.861 2.517 -25.006 1.00 95.38 69 ARG A CA 1
ATOM 554 C C . ARG A 1 69 ? 8.292 3.804 -24.415 1.00 95.38 69 ARG A C 1
ATOM 556 O O . ARG A 1 69 ? 8.728 4.892 -24.800 1.00 95.38 69 ARG A O 1
ATOM 563 N N . PHE A 1 70 ? 7.348 3.707 -23.477 1.00 94.69 70 PHE A N 1
ATOM 564 C CA . PHE A 1 70 ? 6.776 4.862 -22.788 1.00 94.69 70 PHE A CA 1
ATOM 565 C C . PHE A 1 70 ? 7.852 5.675 -22.065 1.00 94.69 70 PHE A C 1
ATOM 567 O O . PHE A 1 70 ? 7.863 6.904 -22.165 1.00 94.69 70 PHE A O 1
ATOM 574 N N . VAL A 1 71 ? 8.774 5.003 -21.370 1.00 94.50 71 VAL A N 1
ATOM 575 C CA . VAL A 1 71 ? 9.874 5.655 -20.646 1.00 94.50 71 VAL A CA 1
ATOM 576 C C . VAL A 1 71 ? 10.728 6.499 -21.591 1.00 94.50 71 VAL A C 1
ATOM 578 O O . VAL A 1 71 ? 10.985 7.671 -21.301 1.00 94.50 71 VAL A O 1
ATOM 581 N N . PHE A 1 72 ? 11.115 5.945 -22.741 1.00 95.62 72 PHE A N 1
ATOM 582 C CA . PHE A 1 72 ? 11.913 6.666 -23.732 1.00 95.62 72 PHE A CA 1
ATOM 583 C C . PHE A 1 72 ? 11.118 7.804 -24.385 1.00 95.62 72 PHE A C 1
ATOM 585 O O . PHE A 1 72 ? 11.579 8.943 -24.388 1.00 95.62 72 PHE A O 1
ATOM 592 N N . LYS A 1 73 ? 9.896 7.542 -24.873 1.00 93.44 73 LYS A N 1
ATOM 593 C CA . LYS A 1 73 ? 9.079 8.554 -25.572 1.00 93.44 73 LYS A CA 1
ATOM 594 C C . LYS A 1 73 ? 8.639 9.715 -24.681 1.00 93.44 73 LYS A C 1
ATOM 596 O O . LYS A 1 73 ? 8.451 10.825 -25.175 1.00 93.44 73 LYS A O 1
ATOM 601 N N . LYS A 1 74 ? 8.439 9.486 -23.379 1.00 93.06 74 LYS A N 1
ATOM 602 C CA . LYS A 1 74 ? 8.020 10.545 -22.448 1.00 93.06 74 LYS A CA 1
ATOM 603 C C . LYS A 1 74 ? 9.191 11.384 -21.934 1.00 93.06 74 LYS A C 1
ATOM 605 O O . LYS A 1 74 ? 8.964 12.462 -21.379 1.00 93.06 74 LYS A O 1
ATOM 610 N N . THR A 1 75 ? 10.422 10.909 -22.105 1.00 93.44 75 THR A N 1
ATOM 611 C CA . THR A 1 75 ? 11.615 11.607 -21.631 1.00 93.44 75 THR A CA 1
ATOM 612 C C . THR A 1 75 ? 12.020 12.718 -22.608 1.00 93.44 75 THR A C 1
ATOM 614 O O . THR A 1 75 ? 12.046 12.490 -23.817 1.00 93.44 75 THR A O 1
ATOM 617 N N . PRO A 1 76 ? 12.339 13.937 -22.126 1.00 91.94 76 PRO A N 1
ATOM 618 C CA . PRO A 1 76 ? 12.791 15.013 -23.001 1.00 91.94 76 PRO A CA 1
ATOM 619 C C . PRO A 1 76 ? 14.053 14.629 -23.794 1.00 91.94 76 PRO A C 1
ATOM 621 O O . PRO A 1 76 ? 14.956 14.023 -23.212 1.00 91.94 76 PRO A O 1
ATOM 624 N N . PRO A 1 77 ? 14.200 15.072 -25.059 1.00 91.56 77 PRO A N 1
ATOM 625 C CA . PRO A 1 77 ? 15.382 14.788 -25.884 1.00 91.56 77 PRO A CA 1
ATOM 626 C C . PRO A 1 77 ? 16.725 15.151 -25.240 1.00 91.56 77 PRO A C 1
ATOM 628 O O . PRO A 1 77 ? 17.749 14.542 -25.524 1.00 91.56 77 PRO A O 1
ATOM 631 N N . THR A 1 78 ? 16.736 16.123 -24.323 1.00 91.56 78 THR A N 1
ATOM 632 C CA . THR A 1 78 ? 17.935 16.538 -23.580 1.00 91.56 78 THR A CA 1
ATOM 633 C C . THR A 1 78 ? 18.509 15.459 -22.662 1.00 91.56 78 THR A C 1
ATOM 635 O O . THR A 1 78 ? 19.641 15.616 -22.207 1.00 91.56 78 THR A O 1
ATOM 638 N N . ARG A 1 79 ? 17.746 14.393 -22.403 1.00 94.12 79 ARG A N 1
ATOM 639 C CA . ARG A 1 79 ? 18.081 13.248 -21.546 1.00 94.12 79 ARG A CA 1
ATOM 640 C C . ARG A 1 79 ? 18.151 11.928 -22.321 1.00 94.12 79 ARG A C 1
ATOM 642 O O . ARG A 1 79 ? 18.113 10.858 -21.716 1.00 94.12 79 ARG A O 1
ATOM 649 N N . LEU A 1 80 ? 18.216 12.009 -23.648 1.00 96.00 80 LEU A N 1
ATOM 650 C CA . LEU A 1 80 ? 18.385 10.870 -24.541 1.00 96.00 80 LEU A CA 1
ATOM 651 C C . LEU A 1 80 ? 19.797 10.898 -25.124 1.00 96.00 80 LEU A C 1
ATOM 653 O O . LEU A 1 80 ? 20.293 11.946 -25.554 1.00 96.00 80 LEU A O 1
ATOM 657 N N . TYR A 1 81 ? 20.451 9.745 -25.129 1.00 95.81 81 TYR A N 1
ATOM 658 C CA . TYR A 1 81 ? 21.846 9.598 -25.514 1.00 95.81 81 TYR A CA 1
ATOM 659 C C . TYR A 1 81 ? 22.040 8.348 -26.370 1.00 95.81 81 TYR A C 1
ATOM 661 O O . TYR A 1 81 ? 21.289 7.390 -26.261 1.00 95.81 81 TYR A O 1
ATOM 669 N N . PHE A 1 82 ? 23.087 8.338 -27.182 1.00 95.25 82 PHE A N 1
ATOM 670 C CA . PHE A 1 82 ? 23.645 7.140 -27.793 1.00 95.25 82 PHE A CA 1
ATOM 671 C C . PHE A 1 82 ? 25.000 6.843 -27.163 1.00 95.25 82 PHE A C 1
ATOM 673 O O . PHE A 1 82 ? 25.765 7.764 -26.851 1.00 95.25 82 PHE A O 1
ATOM 680 N N . ALA A 1 83 ? 25.318 5.566 -27.016 1.00 94.00 83 ALA A N 1
ATOM 681 C CA . ALA A 1 83 ? 26.629 5.114 -26.583 1.00 94.00 83 ALA A CA 1
ATOM 682 C C . ALA A 1 83 ? 27.040 3.830 -27.309 1.00 94.00 83 ALA A C 1
ATOM 684 O O . ALA A 1 83 ? 26.233 3.223 -28.007 1.00 94.00 83 ALA A O 1
ATOM 685 N N . ASP A 1 84 ? 28.310 3.461 -27.160 1.00 92.06 84 ASP A N 1
ATOM 686 C CA . ASP A 1 84 ? 28.886 2.253 -27.747 1.00 92.06 84 ASP A CA 1
ATOM 687 C C . ASP A 1 84 ? 29.414 1.343 -26.639 1.00 92.06 84 ASP A C 1
ATOM 689 O O . ASP A 1 84 ? 30.276 1.762 -25.856 1.00 92.06 84 ASP A O 1
ATOM 693 N N . LEU A 1 85 ? 28.903 0.115 -26.571 1.00 89.06 85 LEU A N 1
ATOM 694 C CA . LEU A 1 85 ? 29.288 -0.858 -25.553 1.00 89.06 85 LEU A CA 1
ATOM 695 C C . LEU A 1 85 ? 30.578 -1.613 -25.892 1.00 89.06 85 LEU A C 1
ATOM 697 O O . LEU A 1 85 ? 31.196 -2.190 -24.998 1.00 89.06 85 LEU A O 1
ATOM 701 N N . ALA A 1 86 ? 31.040 -1.579 -27.147 1.00 84.25 86 ALA A N 1
ATOM 702 C CA . ALA A 1 86 ? 32.265 -2.277 -27.547 1.00 84.25 86 ALA A CA 1
ATOM 703 C C . ALA A 1 86 ? 33.517 -1.759 -26.813 1.00 84.25 86 ALA A C 1
ATOM 705 O O . ALA A 1 86 ? 34.540 -2.436 -26.732 1.00 84.25 86 ALA A O 1
ATOM 706 N N . ARG A 1 87 ? 33.434 -0.555 -26.234 1.00 72.50 87 ARG A N 1
ATOM 707 C CA . ARG A 1 87 ? 34.541 0.128 -25.549 1.00 72.50 87 ARG A CA 1
ATOM 708 C C . ARG A 1 87 ? 34.672 -0.225 -24.064 1.00 72.50 87 ARG A C 1
ATOM 710 O O . ARG A 1 87 ? 35.542 0.335 -23.398 1.00 72.50 87 ARG A O 1
ATOM 717 N N . GLY A 1 88 ? 33.849 -1.144 -23.558 1.00 80.00 88 GLY A N 1
ATOM 718 C CA . GLY A 1 88 ? 33.907 -1.655 -22.188 1.00 80.00 88 GLY A CA 1
ATOM 719 C C . GLY A 1 88 ? 32.669 -1.330 -21.350 1.00 80.00 88 GLY A C 1
ATOM 720 O O . GLY A 1 88 ? 31.692 -0.759 -21.824 1.00 80.00 88 GLY A O 1
ATOM 721 N N . THR A 1 89 ? 32.713 -1.719 -20.074 1.00 81.00 89 THR A N 1
ATOM 722 C CA . THR A 1 89 ? 31.574 -1.639 -19.139 1.00 81.00 89 THR A CA 1
ATOM 723 C C . THR A 1 89 ? 31.618 -0.431 -18.195 1.00 81.00 89 THR A C 1
ATOM 725 O O . THR A 1 89 ? 30.622 -0.126 -17.536 1.00 81.00 89 THR A O 1
ATOM 728 N N . LYS A 1 90 ? 32.758 0.272 -18.143 1.00 83.38 90 LYS A N 1
ATOM 729 C CA . LYS A 1 90 ? 33.005 1.466 -17.320 1.00 83.38 90 LYS A CA 1
ATOM 730 C C . LYS A 1 90 ? 33.325 2.672 -18.195 1.00 83.38 90 LYS A C 1
ATOM 732 O O . LYS A 1 90 ? 33.840 2.512 -19.298 1.00 83.38 90 LYS A O 1
ATOM 737 N N . ASP A 1 91 ? 33.049 3.873 -17.682 1.00 84.94 91 ASP A N 1
ATOM 738 C CA . ASP A 1 91 ? 33.328 5.144 -18.367 1.00 84.94 91 ASP A CA 1
ATOM 739 C C . ASP A 1 91 ? 32.726 5.235 -19.790 1.00 84.94 91 ASP A C 1
ATOM 741 O O . ASP A 1 91 ? 33.281 5.889 -20.682 1.00 84.94 91 ASP A O 1
ATOM 745 N N . ILE A 1 92 ? 31.570 4.601 -20.008 1.00 90.50 92 ILE A N 1
ATOM 746 C CA . ILE A 1 92 ? 30.864 4.572 -21.290 1.00 90.50 92 ILE A CA 1
ATOM 747 C C . ILE A 1 92 ? 30.495 6.004 -21.674 1.00 90.50 92 ILE A C 1
ATOM 749 O O . ILE A 1 92 ? 29.715 6.663 -20.988 1.00 90.50 92 ILE A O 1
ATOM 753 N N . LYS A 1 93 ? 31.061 6.503 -22.776 1.00 91.75 93 LYS A N 1
ATOM 754 C CA . LYS A 1 93 ? 30.834 7.878 -23.240 1.00 91.75 93 LYS A CA 1
ATOM 755 C C . LYS A 1 93 ? 29.421 8.015 -23.803 1.00 91.75 93 LYS A C 1
ATOM 757 O O . LYS A 1 93 ? 29.099 7.399 -24.816 1.00 91.75 93 LYS A O 1
ATOM 762 N N . LEU A 1 94 ? 28.617 8.873 -23.183 1.00 93.06 94 LEU A N 1
ATOM 763 C CA . LEU A 1 94 ? 27.259 9.178 -23.613 1.00 93.06 94 LEU A CA 1
ATOM 764 C C . LEU A 1 94 ? 27.279 10.393 -24.545 1.00 93.06 94 LEU A C 1
ATOM 766 O O . LEU A 1 94 ? 27.705 11.488 -24.165 1.00 93.06 94 LEU A O 1
ATOM 770 N N . ARG A 1 95 ? 26.795 10.219 -25.777 1.00 93.25 95 ARG A N 1
ATOM 771 C CA . ARG A 1 95 ? 26.594 11.313 -26.732 1.00 93.25 95 ARG A CA 1
ATOM 772 C C . ARG A 1 95 ? 25.119 11.661 -26.782 1.00 93.25 95 ARG A C 1
ATOM 774 O O . ARG A 1 95 ? 24.306 10.810 -27.111 1.00 93.25 95 ARG A O 1
ATOM 781 N N . ARG A 1 96 ? 24.763 12.915 -26.511 1.00 94.50 96 ARG A N 1
ATOM 782 C CA . ARG A 1 96 ? 23.365 13.359 -26.599 1.00 94.50 96 ARG A CA 1
ATOM 783 C C . ARG A 1 96 ? 22.803 13.113 -28.004 1.00 94.50 96 ARG A C 1
ATOM 785 O O . ARG A 1 96 ? 23.472 13.423 -28.993 1.00 94.50 96 ARG A O 1
ATOM 792 N N . ALA A 1 97 ? 21.591 12.570 -28.068 1.00 92.81 97 ALA A N 1
ATOM 793 C CA . ALA A 1 97 ? 20.881 12.341 -29.317 1.00 92.81 97 ALA A CA 1
ATOM 794 C C . ALA A 1 97 ? 20.454 13.679 -29.941 1.00 92.81 97 ALA A C 1
ATOM 796 O O . ALA A 1 97 ? 19.886 14.541 -29.264 1.00 92.81 97 ALA A O 1
ATOM 797 N N . GLY A 1 98 ? 20.747 13.870 -31.227 1.00 89.50 98 GLY A N 1
ATOM 798 C CA . GLY A 1 98 ? 20.224 15.000 -31.992 1.00 89.50 98 GLY A CA 1
ATOM 799 C C . GLY A 1 98 ? 18.760 14.776 -32.373 1.00 89.50 98 GLY A C 1
ATOM 800 O O . GLY A 1 98 ? 18.343 13.642 -32.580 1.00 89.50 98 GLY A O 1
ATOM 801 N N . SER A 1 99 ? 17.973 15.846 -32.521 1.00 87.62 99 SER A N 1
ATOM 802 C CA . SER A 1 99 ? 16.542 15.731 -32.856 1.00 87.62 99 SER A CA 1
ATOM 803 C C . SER A 1 99 ? 16.273 14.972 -34.160 1.00 87.62 99 SER A C 1
ATOM 805 O O . SER A 1 99 ? 15.258 14.299 -34.267 1.00 87.62 99 SER A O 1
ATOM 807 N N . SER A 1 100 ? 17.177 15.061 -35.140 1.00 88.31 100 SER A N 1
ATOM 808 C CA . SER A 1 100 ? 17.080 14.340 -36.417 1.00 88.31 100 SER A CA 1
ATOM 809 C C . SER A 1 100 ? 17.390 12.844 -36.307 1.00 88.31 100 SER A C 1
ATOM 811 O O . SER A 1 100 ? 17.107 12.106 -37.237 1.00 88.31 100 SER A O 1
ATOM 813 N N . GLU A 1 101 ? 17.999 12.404 -35.203 1.00 89.75 101 GLU A N 1
ATOM 814 C CA . GLU A 1 101 ? 18.338 10.999 -34.945 1.00 89.75 101 GLU A CA 1
ATOM 815 C C . GLU A 1 101 ? 17.269 10.276 -34.116 1.00 89.75 101 GLU A C 1
ATOM 817 O O . GLU A 1 101 ? 17.397 9.084 -33.861 1.00 89.75 101 GLU A O 1
ATOM 822 N N . LEU A 1 102 ? 16.258 11.005 -33.636 1.00 90.62 102 LEU A N 1
ATOM 823 C CA . LEU A 1 102 ? 15.157 10.479 -32.831 1.00 90.62 102 LEU A CA 1
ATOM 824 C C . LEU A 1 102 ? 13.992 10.072 -33.736 1.00 90.62 102 LEU A C 1
ATOM 826 O O . LEU A 1 102 ? 12.905 10.648 -33.684 1.00 90.62 102 LEU A O 1
ATOM 830 N N . THR A 1 103 ? 14.254 9.101 -34.596 1.00 90.25 103 THR A N 1
ATOM 831 C CA . THR A 1 103 ? 13.277 8.475 -35.487 1.00 90.25 103 THR A CA 1
ATOM 832 C C . THR A 1 103 ? 12.584 7.299 -34.784 1.00 90.25 103 THR A C 1
ATOM 834 O O . THR A 1 103 ? 13.036 6.829 -33.743 1.00 90.25 103 THR A O 1
ATOM 837 N N . ASP A 1 104 ? 11.416 6.865 -35.264 1.00 87.38 104 ASP A N 1
ATOM 838 C CA . ASP A 1 104 ? 10.591 5.878 -34.541 1.00 87.38 104 ASP A CA 1
ATOM 839 C C . ASP A 1 104 ? 11.241 4.482 -34.414 1.00 87.38 104 ASP A C 1
ATOM 841 O O . ASP A 1 104 ? 10.865 3.731 -33.516 1.00 87.38 104 ASP A O 1
ATOM 845 N N . ASP A 1 105 ? 12.215 4.168 -35.269 1.00 88.81 105 ASP A N 1
ATOM 846 C CA . ASP A 1 105 ? 13.024 2.941 -35.327 1.00 88.81 105 ASP A CA 1
ATOM 847 C C . ASP A 1 105 ? 14.044 2.814 -34.189 1.00 88.81 105 ASP A C 1
ATOM 849 O O . ASP A 1 105 ? 14.354 1.700 -33.779 1.00 88.81 105 ASP A O 1
ATOM 853 N N . VAL A 1 106 ? 14.536 3.926 -33.628 1.00 92.62 106 VAL A N 1
ATOM 854 C CA . VAL A 1 106 ? 15.457 3.858 -32.477 1.00 92.62 106 VAL A CA 1
ATOM 855 C C . VAL A 1 106 ? 14.726 3.668 -31.147 1.00 92.62 106 VAL A C 1
ATOM 857 O O . VAL A 1 106 ? 15.354 3.371 -30.131 1.00 92.62 106 VAL A O 1
ATOM 860 N N . PHE A 1 107 ? 13.404 3.868 -31.110 1.00 93.88 107 PHE A N 1
ATOM 861 C CA . PHE A 1 107 ? 12.633 3.667 -29.888 1.00 93.88 107 PHE A CA 1
ATOM 862 C C . PHE A 1 107 ? 12.348 2.180 -29.662 1.00 93.88 107 PHE A C 1
ATOM 864 O O . PHE A 1 107 ? 12.015 1.477 -30.613 1.00 93.88 107 PHE A O 1
ATOM 871 N N . PRO A 1 108 ? 12.359 1.716 -28.398 1.00 93.69 108 PRO A N 1
ATOM 872 C CA . PRO A 1 108 ? 11.974 0.349 -28.080 1.00 93.69 108 PRO A CA 1
ATOM 873 C C . PRO A 1 108 ? 10.581 0.007 -28.611 1.00 93.69 108 PRO A C 1
ATOM 875 O O . PRO A 1 108 ? 9.679 0.857 -28.625 1.00 93.69 108 PRO A O 1
ATOM 878 N N . GLU A 1 109 ? 10.385 -1.256 -28.974 1.00 90.88 109 GLU A N 1
ATOM 879 C CA . GLU A 1 109 ? 9.058 -1.771 -29.288 1.00 90.88 109 GLU A CA 1
ATOM 880 C C . GLU A 1 109 ? 8.119 -1.681 -28.076 1.00 90.88 109 GLU A C 1
ATOM 882 O O . GLU A 1 109 ? 8.535 -1.636 -26.912 1.00 90.88 109 GLU A O 1
ATOM 887 N N . ALA A 1 110 ? 6.816 -1.621 -28.357 1.00 91.56 110 ALA A N 1
ATOM 888 C CA . ALA A 1 110 ? 5.816 -1.626 -27.298 1.00 91.56 110 ALA A CA 1
ATOM 889 C C . ALA A 1 110 ? 5.765 -3.003 -26.617 1.00 91.56 110 ALA A C 1
ATOM 891 O O . ALA A 1 110 ? 5.925 -4.029 -27.271 1.00 91.56 110 ALA A O 1
ATOM 892 N N . GLY A 1 111 ? 5.487 -3.023 -25.313 1.00 86.44 111 GLY A N 1
ATOM 893 C CA . GLY A 1 111 ? 5.291 -4.271 -24.564 1.00 86.44 111 GLY A CA 1
ATOM 894 C C . GLY A 1 111 ? 6.546 -4.866 -23.917 1.00 86.44 111 GLY A C 1
ATOM 895 O O . GLY A 1 111 ? 6.459 -5.919 -23.288 1.00 86.44 111 GLY A O 1
ATOM 896 N N . ILE A 1 112 ? 7.695 -4.188 -23.993 1.00 88.56 112 ILE A N 1
ATOM 897 C CA . ILE A 1 112 ? 8.879 -4.547 -23.200 1.00 88.56 112 ILE A CA 1
ATOM 898 C C . ILE A 1 112 ? 8.671 -4.041 -21.765 1.00 88.56 112 ILE A C 1
ATOM 900 O O . ILE A 1 112 ? 8.904 -2.868 -21.464 1.00 88.56 112 ILE A O 1
ATOM 904 N N . PHE A 1 113 ? 8.196 -4.920 -20.885 1.00 89.06 113 PHE A N 1
ATOM 905 C CA . PHE A 1 113 ? 7.989 -4.644 -19.461 1.00 89.06 113 PHE A CA 1
ATOM 906 C C . PHE A 1 113 ? 9.132 -5.190 -18.610 1.00 89.06 113 PHE A C 1
ATOM 908 O O . PHE A 1 113 ? 9.898 -6.051 -19.025 1.00 89.06 113 PHE A O 1
ATOM 915 N N . SER A 1 114 ? 9.205 -4.758 -17.356 1.00 84.88 114 SER A N 1
ATOM 916 C CA . SER A 1 114 ? 10.192 -5.291 -16.420 1.00 84.88 114 SER A CA 1
ATOM 917 C C . SER A 1 114 ? 10.040 -6.790 -16.118 1.00 84.88 114 SER A C 1
ATOM 919 O O . SER A 1 114 ? 10.983 -7.421 -15.649 1.00 84.88 114 SER A O 1
ATOM 921 N N . SER A 1 115 ? 8.880 -7.382 -16.423 1.00 75.19 115 SER A N 1
ATOM 922 C CA . SER A 1 115 ? 8.640 -8.827 -16.358 1.00 75.19 115 SER A CA 1
ATOM 923 C C . SER A 1 115 ? 9.354 -9.624 -17.454 1.00 75.19 115 SER A C 1
ATOM 925 O O . SER A 1 115 ? 9.462 -10.838 -17.324 1.00 75.19 115 SER A O 1
ATOM 927 N N . THR A 1 116 ? 9.847 -8.978 -18.516 1.00 81.12 116 THR A N 1
ATOM 928 C CA . THR A 1 116 ? 10.596 -9.639 -19.599 1.00 81.12 116 THR A CA 1
ATOM 929 C C . THR A 1 116 ? 12.104 -9.667 -19.336 1.00 81.12 116 THR A C 1
ATOM 931 O O . THR A 1 116 ? 12.877 -10.022 -20.224 1.00 81.12 116 THR A O 1
ATOM 934 N N . HIS A 1 117 ? 12.551 -9.240 -18.148 1.00 85.50 117 HIS A N 1
ATOM 935 C CA . HIS A 1 117 ? 13.960 -9.302 -17.754 1.00 85.50 117 HIS A CA 1
ATOM 936 C C . HIS A 1 117 ? 14.408 -10.760 -17.650 1.00 85.50 117 HIS A C 1
ATOM 938 O O . HIS A 1 117 ? 13.749 -11.570 -17.005 1.00 85.50 117 HIS A O 1
ATOM 944 N N . THR A 1 118 ? 15.546 -11.093 -18.262 1.00 81.38 118 THR A N 1
ATOM 945 C CA . THR A 1 118 ? 16.129 -12.443 -18.166 1.00 81.38 118 THR A CA 1
ATOM 946 C C . THR A 1 118 ? 17.008 -12.603 -16.931 1.00 81.38 118 THR A C 1
ATOM 948 O O . THR A 1 118 ? 17.300 -13.723 -16.526 1.00 81.38 118 THR A O 1
ATOM 951 N N . HIS A 1 119 ? 17.416 -11.490 -16.314 1.00 76.06 119 HIS A N 1
ATOM 952 C CA . HIS A 1 119 ? 18.194 -11.477 -15.082 1.00 76.06 119 HIS A CA 1
ATOM 953 C C . HIS A 1 119 ? 17.418 -10.730 -13.988 1.00 76.06 119 HIS A C 1
ATOM 955 O O . HIS A 1 119 ? 17.062 -9.564 -14.177 1.00 76.06 119 HIS A O 1
ATOM 961 N N . PRO A 1 120 ? 17.161 -11.359 -12.827 1.00 63.06 120 PRO A N 1
ATOM 962 C CA . PRO A 1 120 ? 16.361 -10.749 -11.775 1.00 63.06 120 PRO A CA 1
ATOM 963 C C . PRO A 1 120 ? 17.082 -9.544 -11.179 1.00 63.06 120 PRO A C 1
ATOM 965 O O . PRO A 1 120 ? 18.275 -9.605 -10.878 1.00 63.06 120 PRO A O 1
ATOM 968 N N . ILE A 1 121 ? 16.360 -8.450 -10.942 1.00 66.19 121 ILE A N 1
ATOM 969 C CA . ILE A 1 121 ? 16.871 -7.308 -10.180 1.00 66.19 121 ILE A CA 1
ATOM 970 C C . ILE A 1 121 ? 16.552 -7.536 -8.696 1.00 66.19 121 ILE A C 1
ATOM 972 O O . ILE A 1 121 ? 15.527 -7.075 -8.202 1.00 66.19 121 ILE A O 1
ATOM 976 N N . SER A 1 122 ? 17.441 -8.245 -7.995 1.00 54.94 122 SER A N 1
ATOM 977 C CA . SER A 1 122 ? 17.327 -8.592 -6.564 1.00 54.94 122 SER A CA 1
ATOM 978 C C . SER A 1 122 ? 16.991 -7.409 -5.644 1.00 54.94 122 SER A C 1
ATOM 980 O O . SER A 1 122 ? 16.311 -7.585 -4.645 1.00 54.94 122 SER A O 1
ATOM 982 N N . ASN A 1 123 ? 17.412 -6.187 -5.991 1.00 55.00 123 ASN A N 1
ATOM 983 C CA . ASN A 1 123 ? 17.176 -5.002 -5.157 1.00 55.00 123 ASN A CA 1
ATOM 984 C C . ASN A 1 123 ? 15.795 -4.353 -5.372 1.00 55.00 123 ASN A C 1
ATOM 986 O O . ASN A 1 123 ? 15.422 -3.473 -4.607 1.00 55.00 123 ASN A O 1
ATOM 990 N N . TYR A 1 124 ? 15.057 -4.739 -6.419 1.00 51.53 124 TYR A N 1
ATOM 991 C CA . TYR A 1 124 ? 13.779 -4.111 -6.795 1.00 51.53 124 TYR A CA 1
ATOM 992 C C . TYR A 1 124 ? 12.602 -5.095 -6.843 1.00 51.53 124 TYR A C 1
ATOM 994 O O . TYR A 1 124 ? 11.442 -4.679 -6.857 1.00 51.53 124 TYR A O 1
ATOM 1002 N N . TYR A 1 125 ? 12.883 -6.396 -6.845 1.00 50.72 125 TYR A N 1
ATOM 1003 C CA . TYR A 1 125 ? 11.892 -7.438 -6.628 1.00 50.72 125 TYR A CA 1
ATOM 1004 C C . TYR A 1 125 ? 12.218 -8.124 -5.313 1.00 50.72 125 TYR A C 1
ATOM 1006 O O . TYR A 1 125 ? 13.235 -8.803 -5.214 1.00 50.72 125 TYR A O 1
ATOM 1014 N N . SER A 1 126 ? 11.361 -7.958 -4.307 1.00 52.06 126 SER A N 1
ATOM 1015 C CA . SER A 1 126 ? 11.439 -8.822 -3.137 1.00 52.06 126 SER A CA 1
ATOM 1016 C C . SER A 1 126 ? 11.321 -10.285 -3.568 1.00 52.06 126 SER A C 1
ATOM 1018 O O . SER A 1 126 ? 10.400 -10.651 -4.300 1.00 52.06 126 SER A O 1
ATOM 1020 N N . GLU A 1 127 ? 12.233 -11.106 -3.052 1.00 51.06 127 GLU A N 1
ATOM 1021 C CA . GLU A 1 127 ? 12.309 -12.553 -3.273 1.00 51.06 127 GLU A CA 1
ATOM 1022 C C . GLU A 1 127 ? 11.102 -13.332 -2.700 1.00 51.06 127 GLU A C 1
ATOM 1024 O O . GLU A 1 127 ? 10.899 -14.483 -3.070 1.00 51.06 127 GLU A O 1
ATOM 1029 N N . ASN A 1 128 ? 10.226 -12.698 -1.904 1.00 56.59 128 ASN A N 1
ATOM 1030 C CA . ASN A 1 128 ? 9.045 -13.328 -1.297 1.00 56.59 128 ASN A CA 1
ATOM 1031 C C . ASN A 1 128 ? 7.741 -12.790 -1.907 1.00 56.59 128 ASN A C 1
ATOM 1033 O O . ASN A 1 128 ? 7.021 -12.011 -1.277 1.00 56.59 128 ASN A O 1
ATOM 1037 N N . ASN A 1 129 ? 7.447 -13.192 -3.145 1.00 73.31 129 ASN A N 1
ATOM 1038 C CA . ASN A 1 129 ? 6.199 -12.861 -3.839 1.00 73.31 129 ASN A CA 1
ATOM 1039 C C . ASN A 1 129 ? 5.309 -14.105 -3.973 1.00 73.31 129 ASN A C 1
ATOM 1041 O O . ASN A 1 129 ? 5.102 -14.659 -5.055 1.00 73.31 129 ASN A O 1
ATOM 1045 N N . GLU A 1 130 ? 4.828 -14.549 -2.823 1.00 86.38 130 GLU A N 1
ATOM 1046 C CA . GLU A 1 130 ? 4.009 -15.735 -2.622 1.00 86.38 130 GLU A CA 1
ATOM 1047 C C . GLU A 1 130 ? 2.562 -15.480 -3.049 1.00 86.38 130 GLU A C 1
ATOM 1049 O O . GLU A 1 130 ? 2.045 -14.374 -2.886 1.00 86.38 130 GLU A O 1
ATOM 1054 N N . LYS A 1 131 ? 1.903 -16.493 -3.623 1.00 90.94 131 LYS A N 1
ATOM 1055 C CA . LYS A 1 131 ? 0.536 -16.362 -4.150 1.00 90.94 131 LYS A CA 1
ATOM 1056 C C . LYS A 1 131 ? -0.500 -16.858 -3.145 1.00 90.94 131 LYS A C 1
ATOM 1058 O O . LYS A 1 131 ? -0.398 -17.983 -2.659 1.00 90.94 131 LYS A O 1
ATOM 1063 N N . GLN A 1 132 ? -1.529 -16.051 -2.912 1.00 94.56 132 GLN A N 1
ATOM 1064 C CA . GLN A 1 132 ? -2.776 -16.465 -2.276 1.00 94.56 132 GLN A CA 1
ATOM 1065 C C . GLN A 1 132 ? -3.887 -16.488 -3.322 1.00 94.56 132 GLN A C 1
ATOM 1067 O O . GLN A 1 132 ? -4.136 -15.480 -3.992 1.00 94.56 132 GLN A O 1
ATOM 1072 N N . ARG A 1 133 ? -4.563 -17.632 -3.441 1.00 94.44 133 ARG A N 1
ATOM 1073 C CA . ARG A 1 133 ? -5.709 -17.811 -4.328 1.00 94.44 133 ARG A CA 1
ATOM 1074 C C . ARG A 1 133 ? -7.007 -17.537 -3.578 1.00 94.44 133 ARG A C 1
ATOM 1076 O O . ARG A 1 133 ? -7.206 -17.996 -2.455 1.00 94.44 133 ARG A O 1
ATOM 1083 N N . PHE A 1 134 ? -7.897 -16.800 -4.226 1.00 94.00 134 PHE A N 1
ATOM 1084 C CA . PHE A 1 134 ? -9.286 -16.644 -3.821 1.00 94.00 134 PHE A CA 1
ATOM 1085 C C . PHE A 1 134 ? -10.1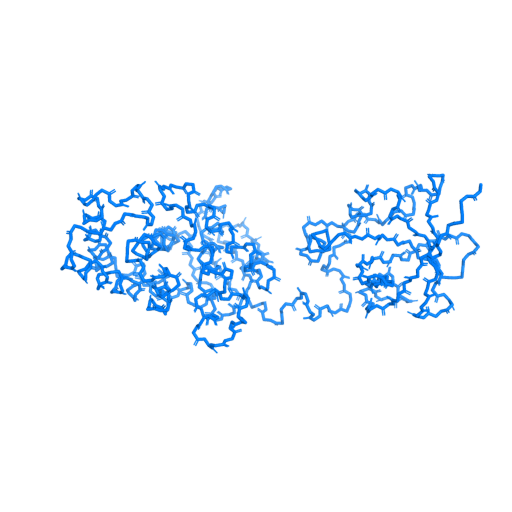67 -17.218 -4.920 1.00 94.00 134 PHE A C 1
ATOM 1087 O O . PHE A 1 134 ? -10.124 -16.741 -6.055 1.00 94.00 134 PHE A O 1
ATOM 1094 N N . ALA A 1 135 ? -10.956 -18.236 -4.595 1.00 93.81 135 ALA A N 1
ATOM 1095 C CA . ALA A 1 135 ? -12.013 -18.701 -5.479 1.00 93.81 135 ALA A CA 1
ATOM 1096 C C . ALA A 1 135 ? -13.106 -17.628 -5.549 1.00 93.81 135 ALA A C 1
ATOM 1098 O O . ALA A 1 135 ? -13.434 -16.990 -4.547 1.00 93.81 135 ALA A O 1
ATOM 1099 N N . ILE A 1 136 ? -13.626 -17.405 -6.752 1.00 92.81 136 ILE A N 1
ATOM 1100 C CA . ILE A 1 136 ? -14.628 -16.387 -7.059 1.00 92.81 136 ILE A CA 1
ATOM 1101 C C . ILE A 1 136 ? -15.872 -17.091 -7.576 1.00 92.81 136 ILE A C 1
ATOM 1103 O O . ILE A 1 136 ? -15.804 -17.843 -8.549 1.00 92.81 136 ILE A O 1
ATOM 1107 N N . ASP A 1 137 ? -17.011 -16.786 -6.964 1.00 92.56 137 ASP A N 1
ATOM 1108 C CA . ASP A 1 137 ? -18.297 -17.329 -7.380 1.00 92.56 137 ASP A CA 1
ATOM 1109 C C . ASP A 1 137 ? -19.397 -16.258 -7.445 1.00 92.56 137 ASP A C 1
ATOM 1111 O O . ASP A 1 137 ? -19.273 -15.142 -6.918 1.00 92.56 137 ASP A O 1
ATOM 1115 N N . GLY A 1 138 ? -20.479 -16.592 -8.145 1.00 89.81 138 GLY A N 1
ATOM 1116 C CA . GLY A 1 138 ? -21.557 -15.679 -8.493 1.00 89.81 138 GLY A CA 1
ATOM 1117 C C . GLY A 1 138 ? -21.144 -14.613 -9.513 1.00 89.81 138 GLY A C 1
ATOM 1118 O O . GLY A 1 138 ? -20.135 -14.717 -10.209 1.00 89.81 138 GLY A O 1
ATOM 1119 N N . VAL A 1 139 ? -21.955 -13.557 -9.611 1.00 89.62 139 VAL A N 1
ATOM 1120 C CA . VAL A 1 139 ? -21.716 -12.448 -10.544 1.00 89.62 139 VAL A CA 1
ATOM 1121 C C . VAL A 1 139 ? -20.886 -11.372 -9.854 1.00 89.62 139 VAL A C 1
ATOM 1123 O O . VAL A 1 139 ? -21.281 -10.850 -8.808 1.00 89.62 139 VAL A O 1
ATOM 1126 N N . TRP A 1 140 ? -19.739 -11.034 -10.439 1.00 91.19 140 TRP A N 1
ATOM 1127 C CA . TRP A 1 140 ? -18.900 -9.922 -10.002 1.00 91.19 140 TRP A CA 1
ATOM 1128 C C . TRP A 1 140 ? -18.919 -8.819 -11.049 1.00 91.19 140 TRP A C 1
ATOM 1130 O O . TRP A 1 140 ? -18.550 -9.019 -12.205 1.00 91.19 140 TRP A O 1
ATOM 1140 N N . GLU A 1 141 ? -19.324 -7.624 -10.636 1.00 90.38 141 GLU A N 1
ATOM 1141 C CA . GLU A 1 141 ? -19.176 -6.434 -11.461 1.00 90.38 141 GLU A CA 1
ATOM 1142 C C . GLU A 1 141 ? -17.740 -5.902 -11.364 1.00 90.38 141 GLU A C 1
ATOM 1144 O O . GLU A 1 141 ? -17.030 -6.135 -10.384 1.00 90.38 141 GLU A O 1
ATOM 1149 N N . ALA A 1 142 ? -17.310 -5.077 -12.324 1.00 86.50 142 ALA A N 1
ATOM 1150 C CA . ALA A 1 142 ? -16.007 -4.397 -12.256 1.00 86.50 142 ALA A CA 1
ATOM 1151 C C . ALA A 1 142 ? -15.798 -3.640 -10.925 1.00 86.50 142 ALA A C 1
ATOM 1153 O O . ALA A 1 142 ? -14.681 -3.532 -10.401 1.00 86.50 142 ALA A O 1
ATOM 1154 N N . ARG A 1 143 ? -16.895 -3.139 -10.343 1.00 90.31 143 ARG A N 1
ATOM 1155 C CA . ARG A 1 143 ? -16.896 -2.487 -9.036 1.00 90.31 143 ARG A CA 1
ATOM 1156 C C . ARG A 1 143 ? -16.578 -3.460 -7.900 1.00 90.31 143 ARG A C 1
ATOM 1158 O O . ARG A 1 143 ? -15.906 -3.043 -6.962 1.00 90.31 143 ARG A O 1
ATOM 1165 N N . ASP A 1 144 ? -17.027 -4.708 -7.962 1.00 91.94 144 ASP A N 1
ATOM 1166 C CA . ASP A 1 144 ? -16.736 -5.726 -6.949 1.00 91.94 144 ASP A CA 1
ATOM 1167 C C . ASP A 1 144 ? -15.250 -6.073 -6.929 1.00 91.94 144 ASP A C 1
ATOM 1169 O O . ASP A 1 144 ? -14.628 -5.984 -5.872 1.00 91.94 144 ASP A O 1
ATOM 1173 N N . PHE A 1 145 ? -14.651 -6.324 -8.100 1.00 89.31 145 PHE A N 1
ATOM 1174 C CA . PHE A 1 145 ? -13.203 -6.538 -8.225 1.00 89.31 145 PHE A CA 1
ATOM 1175 C C . PHE A 1 145 ? -12.411 -5.363 -7.650 1.00 89.31 145 PHE A C 1
ATOM 1177 O O . PHE A 1 145 ? -11.524 -5.541 -6.815 1.00 89.31 145 PHE A O 1
ATOM 1184 N N . SER A 1 146 ? -12.788 -4.140 -8.032 1.00 87.56 146 SER A N 1
ATOM 1185 C CA . SER A 1 146 ? -12.152 -2.917 -7.532 1.00 87.56 146 SER A CA 1
ATOM 1186 C C . SER A 1 146 ? -12.292 -2.779 -6.014 1.00 87.56 146 SER A C 1
ATOM 1188 O O . SER A 1 146 ? -11.358 -2.367 -5.325 1.00 87.56 146 SER A O 1
ATOM 1190 N N . GLN A 1 147 ? -13.462 -3.121 -5.474 1.00 91.75 147 GLN A N 1
ATOM 1191 C CA . GLN A 1 147 ? -13.755 -3.031 -4.050 1.00 91.75 147 GLN A CA 1
ATOM 1192 C C . GLN A 1 147 ? -13.043 -4.095 -3.219 1.00 91.75 147 GLN A C 1
ATOM 1194 O O . GLN A 1 147 ? -12.630 -3.776 -2.102 1.00 91.75 147 GLN A O 1
ATOM 1199 N N . PHE A 1 148 ? -12.956 -5.327 -3.714 1.00 93.25 148 PHE A N 1
ATOM 1200 C CA . PHE A 1 148 ? -12.257 -6.421 -3.053 1.00 93.25 148 PHE A CA 1
ATOM 1201 C C . PHE A 1 148 ? -10.756 -6.141 -3.064 1.00 93.25 148 PHE A C 1
ATOM 1203 O O . PHE A 1 148 ? -10.153 -5.999 -2.004 1.00 93.25 148 PHE A O 1
ATOM 1210 N N . HIS A 1 149 ? -10.177 -5.910 -4.247 1.00 90.88 149 HIS A N 1
ATOM 1211 C CA . HIS A 1 149 ? -8.756 -5.605 -4.393 1.00 90.88 149 HIS A CA 1
ATOM 1212 C C . HIS A 1 149 ? -8.352 -4.337 -3.627 1.00 90.88 149 HIS A C 1
ATOM 1214 O O . HIS A 1 149 ? -7.326 -4.314 -2.954 1.00 90.88 149 HIS A O 1
ATOM 1220 N N . GLY A 1 150 ? -9.168 -3.279 -3.672 1.00 90.31 150 GLY A N 1
ATOM 1221 C CA . GLY A 1 150 ? -8.895 -2.046 -2.935 1.00 90.31 150 GLY A CA 1
ATOM 1222 C C . GLY A 1 150 ? -8.837 -2.256 -1.419 1.00 90.31 150 GLY A C 1
ATOM 1223 O O . GLY A 1 150 ? -7.942 -1.723 -0.766 1.00 90.31 150 GLY A O 1
ATOM 1224 N N . LYS A 1 151 ? -9.754 -3.060 -0.861 1.00 94.12 151 LYS A N 1
ATOM 1225 C CA . LYS A 1 151 ? -9.729 -3.408 0.567 1.00 94.12 151 LYS A CA 1
ATOM 1226 C C . LYS A 1 151 ? -8.564 -4.338 0.895 1.00 94.12 151 LYS A C 1
ATOM 1228 O O . LYS A 1 151 ? -7.891 -4.076 1.881 1.00 94.12 151 LYS A O 1
ATOM 1233 N N . MET A 1 152 ? -8.285 -5.343 0.062 1.00 93.69 152 MET A N 1
ATOM 1234 C CA . MET A 1 152 ? -7.118 -6.222 0.209 1.00 93.69 152 MET A CA 1
ATOM 1235 C C . MET A 1 152 ? -5.817 -5.422 0.255 1.00 93.69 152 MET A C 1
ATOM 1237 O O . MET A 1 152 ? -5.030 -5.601 1.173 1.00 93.69 152 MET A O 1
ATOM 1241 N N . ALA A 1 153 ? -5.616 -4.494 -0.684 1.00 91.25 153 ALA A N 1
ATOM 1242 C CA . ALA A 1 153 ? -4.421 -3.659 -0.735 1.00 91.25 153 ALA A CA 1
ATOM 1243 C C . ALA A 1 153 ? -4.284 -2.762 0.502 1.00 91.25 153 ALA A C 1
ATOM 1245 O O . ALA A 1 153 ? -3.200 -2.657 1.064 1.00 91.25 153 ALA A O 1
ATOM 1246 N N . ASP A 1 154 ? -5.376 -2.135 0.948 1.00 91.81 154 ASP A N 1
ATOM 1247 C CA . ASP A 1 154 ? -5.363 -1.314 2.160 1.00 91.81 154 ASP A CA 1
ATOM 1248 C C . ASP A 1 154 ? -5.038 -2.142 3.420 1.00 91.81 154 ASP A C 1
ATOM 1250 O O . ASP A 1 154 ? -4.284 -1.680 4.278 1.00 91.81 154 ASP A O 1
ATOM 1254 N N . THR A 1 155 ? -5.617 -3.341 3.542 1.00 94.38 155 THR A N 1
ATOM 1255 C CA . THR A 1 155 ? -5.377 -4.269 4.658 1.00 94.38 155 THR A CA 1
ATOM 1256 C C . THR A 1 155 ? -3.938 -4.781 4.638 1.00 94.38 155 THR A C 1
ATOM 1258 O O . THR A 1 155 ? -3.244 -4.669 5.644 1.00 94.38 155 THR A O 1
ATOM 1261 N N . TYR A 1 156 ? -3.471 -5.257 3.481 1.00 93.31 156 TYR A N 1
ATOM 1262 C CA . TYR A 1 156 ? -2.112 -5.750 3.280 1.00 93.31 156 TYR A CA 1
ATOM 1263 C C . TYR A 1 156 ? -1.071 -4.701 3.651 1.00 93.31 156 TYR A C 1
ATOM 1265 O O . TYR A 1 156 ? -0.146 -4.998 4.396 1.00 93.31 156 TYR A O 1
ATOM 1273 N N . SER A 1 157 ? -1.224 -3.458 3.183 1.00 89.31 157 SER A N 1
ATOM 1274 C CA . SER A 1 157 ? -0.260 -2.404 3.502 1.00 89.31 157 SER A CA 1
ATOM 1275 C C . SER A 1 157 ? -0.194 -2.114 4.997 1.00 89.31 157 SER A C 1
ATOM 1277 O O . SER A 1 157 ? 0.902 -1.943 5.520 1.00 89.31 157 SER A O 1
ATOM 1279 N N . LEU A 1 158 ? -1.336 -2.093 5.695 1.00 90.12 158 LEU A N 1
ATOM 1280 C CA . LEU A 1 158 ? -1.339 -1.871 7.140 1.00 90.12 158 LEU A CA 1
ATOM 1281 C C . LEU A 1 158 ? -0.677 -3.027 7.901 1.00 90.12 158 LEU A C 1
ATOM 1283 O O . LEU A 1 158 ? 0.134 -2.764 8.783 1.00 90.12 158 LEU A O 1
ATOM 1287 N N . LEU A 1 159 ? -0.998 -4.277 7.559 1.00 91.31 159 LEU A N 1
ATOM 1288 C CA . LEU A 1 159 ? -0.433 -5.459 8.218 1.00 91.31 159 LEU A CA 1
ATOM 1289 C C . LEU A 1 159 ? 1.060 -5.624 7.933 1.00 91.31 159 LEU A C 1
ATOM 1291 O O . LEU A 1 159 ? 1.839 -5.835 8.856 1.00 91.31 159 LEU A O 1
ATOM 1295 N N . TYR A 1 160 ? 1.484 -5.415 6.685 1.00 87.38 160 TYR A N 1
ATOM 1296 C CA . TYR A 1 160 ? 2.899 -5.420 6.309 1.00 87.38 160 TYR A CA 1
ATOM 1297 C C . TYR A 1 160 ? 3.712 -4.441 7.169 1.00 87.38 160 TYR A C 1
ATOM 1299 O O . TYR A 1 160 ? 4.762 -4.786 7.711 1.00 87.38 160 TYR A O 1
ATOM 1307 N N . ILE A 1 161 ? 3.190 -3.227 7.346 1.00 80.62 161 ILE A N 1
ATOM 1308 C CA . ILE A 1 161 ? 3.785 -2.210 8.212 1.00 80.62 161 ILE A CA 1
ATOM 1309 C C . ILE A 1 161 ? 3.766 -2.642 9.682 1.00 80.62 161 ILE A C 1
ATOM 1311 O O . ILE A 1 161 ? 4.784 -2.532 10.362 1.00 80.62 161 ILE A O 1
ATOM 1315 N N . ALA A 1 162 ? 2.633 -3.151 10.171 1.00 83.44 162 ALA A N 1
ATOM 1316 C CA . ALA A 1 162 ? 2.483 -3.595 11.553 1.00 83.44 162 ALA A CA 1
ATOM 1317 C C . ALA A 1 162 ? 3.485 -4.705 11.916 1.00 83.44 162 ALA A C 1
ATOM 1319 O O . ALA A 1 162 ? 4.095 -4.643 12.983 1.00 83.44 162 ALA A O 1
ATOM 1320 N N . GLN A 1 163 ? 3.713 -5.671 11.021 1.00 81.62 163 GLN A N 1
ATOM 1321 C CA . GLN A 1 163 ? 4.711 -6.729 11.200 1.00 81.62 163 GLN A CA 1
ATOM 1322 C C . GLN A 1 163 ? 6.140 -6.186 11.239 1.00 81.62 163 GLN A C 1
ATOM 1324 O O . GLN A 1 163 ? 6.942 -6.589 12.085 1.00 81.62 163 GLN A O 1
ATOM 1329 N N . LYS A 1 164 ? 6.469 -5.266 10.326 1.00 77.19 164 LYS A N 1
ATOM 1330 C CA . LYS A 1 164 ? 7.812 -4.685 10.240 1.00 77.19 164 LYS A CA 1
ATOM 1331 C C . LYS A 1 164 ? 8.202 -3.966 11.533 1.00 77.19 164 LYS A C 1
ATOM 1333 O O . LYS A 1 164 ? 9.348 -4.042 11.966 1.00 77.19 164 LYS A O 1
ATOM 1338 N N . LEU A 1 165 ? 7.226 -3.334 12.183 1.00 70.50 165 LEU A N 1
ATOM 1339 C CA . LEU A 1 165 ? 7.405 -2.675 13.475 1.00 70.50 165 LEU A CA 1
ATOM 1340 C C . LEU A 1 165 ? 7.678 -3.661 14.617 1.00 70.50 165 LEU A C 1
ATOM 1342 O O . LEU A 1 165 ? 8.479 -3.346 15.489 1.00 70.50 165 LEU A O 1
ATOM 1346 N N . SER A 1 166 ? 7.051 -4.846 14.630 1.00 67.75 166 SER A N 1
ATOM 1347 C CA . SER A 1 166 ? 7.289 -5.826 15.708 1.00 67.75 166 SER A CA 1
ATOM 1348 C C . SER A 1 166 ? 8.664 -6.464 15.696 1.00 67.75 166 SER A C 1
ATOM 1350 O O . SER A 1 166 ? 9.140 -6.878 16.747 1.00 67.75 166 SER A O 1
ATOM 1352 N N . LYS A 1 167 ? 9.281 -6.611 14.524 1.00 65.12 167 LYS A N 1
ATOM 1353 C CA . LYS A 1 167 ? 10.498 -7.420 14.388 1.00 65.12 167 LYS A CA 1
ATOM 1354 C C . LYS A 1 167 ? 11.791 -6.630 14.597 1.00 65.12 167 LYS A C 1
ATOM 1356 O O . LYS A 1 167 ? 12.856 -7.172 14.340 1.00 65.12 167 LYS A O 1
ATOM 1361 N N . GLU A 1 168 ? 11.704 -5.352 14.984 1.00 61.03 168 GLU A N 1
ATOM 1362 C CA . GLU A 1 168 ? 12.835 -4.402 14.934 1.00 61.03 168 GLU A CA 1
ATOM 1363 C C . GLU A 1 168 ? 13.509 -4.356 13.540 1.00 61.03 168 GLU A C 1
ATOM 1365 O O . GLU A 1 168 ? 14.624 -3.873 13.378 1.00 61.03 168 GLU A O 1
ATOM 1370 N N . GLU A 1 169 ? 12.806 -4.834 12.504 1.00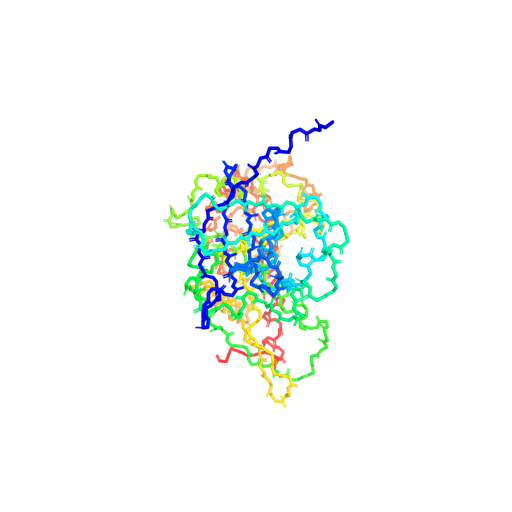 61.47 169 GLU A N 1
ATOM 1371 C CA . GLU A 1 169 ? 13.247 -4.854 11.105 1.00 61.47 169 GLU A CA 1
ATOM 1372 C C . GLU A 1 169 ? 13.033 -3.491 10.426 1.00 61.47 169 GLU A C 1
ATOM 1374 O O . GLU A 1 169 ? 13.494 -3.268 9.305 1.00 61.47 169 GLU A O 1
ATOM 1379 N N . ALA A 1 170 ? 12.302 -2.576 11.072 1.00 62.75 170 ALA A N 1
ATOM 1380 C CA . ALA A 1 170 ? 12.099 -1.222 10.581 1.00 62.75 170 ALA A CA 1
ATOM 1381 C C . ALA A 1 170 ? 13.350 -0.372 10.824 1.00 62.75 170 ALA A C 1
ATOM 1383 O O . ALA A 1 170 ? 13.770 -0.173 11.964 1.00 62.75 170 ALA A O 1
ATOM 1384 N N . SER A 1 171 ? 13.907 0.204 9.760 1.00 64.62 171 SER A N 1
ATOM 1385 C CA . SER A 1 171 ? 14.939 1.229 9.908 1.00 64.62 171 SER A CA 1
ATOM 1386 C C . SER A 1 171 ? 14.365 2.477 10.594 1.00 64.62 171 SER A C 1
ATOM 1388 O O . SER A 1 171 ? 13.155 2.734 10.559 1.00 64.62 171 SER A O 1
ATOM 1390 N N . SER A 1 172 ? 15.231 3.290 11.207 1.00 66.62 172 SER A N 1
ATOM 1391 C CA . SER A 1 172 ? 14.813 4.516 11.901 1.00 66.62 172 SER A CA 1
ATOM 1392 C C . SER A 1 172 ? 14.017 5.457 10.990 1.00 66.62 172 SER A C 1
ATOM 1394 O O . SER A 1 172 ? 13.023 6.026 11.426 1.00 66.62 172 SER A O 1
ATOM 1396 N N . SER A 1 173 ? 14.386 5.561 9.708 1.00 66.31 173 SER A N 1
ATOM 1397 C CA . SER A 1 173 ? 13.677 6.382 8.716 1.00 66.31 173 SER A CA 1
ATOM 1398 C C . SER A 1 173 ? 12.288 5.852 8.358 1.00 66.31 173 SER A C 1
ATOM 1400 O O . SER A 1 173 ? 11.380 6.638 8.114 1.00 66.31 173 SER A O 1
ATOM 1402 N N . GLU A 1 174 ? 12.095 4.533 8.343 1.00 66.62 174 GLU A N 1
ATOM 1403 C CA . GLU A 1 174 ? 10.791 3.925 8.043 1.00 66.62 174 GLU A CA 1
ATOM 1404 C C . GLU A 1 174 ? 9.835 4.073 9.225 1.00 66.62 174 GLU A C 1
ATOM 1406 O O . GLU A 1 174 ? 8.659 4.384 9.045 1.00 66.62 174 GLU A O 1
ATOM 1411 N N . SER A 1 175 ? 10.350 3.912 10.446 1.00 66.94 175 SER A N 1
ATOM 1412 C CA . SER A 1 175 ? 9.585 4.172 11.667 1.00 66.94 175 SER A CA 1
ATOM 1413 C C . SER A 1 175 ? 9.165 5.643 11.765 1.00 66.94 175 SER A C 1
ATOM 1415 O O . SER A 1 175 ? 8.018 5.924 12.116 1.00 66.94 175 SER A O 1
ATOM 1417 N N . GLU A 1 176 ? 10.056 6.573 11.403 1.00 71.94 176 GLU A N 1
ATOM 1418 C CA . GLU A 1 176 ? 9.757 8.009 11.335 1.00 71.94 176 GLU A CA 1
ATOM 1419 C C . GLU A 1 176 ? 8.682 8.299 10.276 1.00 71.94 176 GLU A C 1
ATOM 1421 O O . GLU A 1 176 ? 7.661 8.899 10.597 1.00 71.94 176 GLU A O 1
ATOM 1426 N N . PHE A 1 177 ? 8.826 7.776 9.051 1.00 73.81 177 PHE A N 1
ATOM 1427 C CA . PHE A 1 177 ? 7.832 7.946 7.984 1.00 73.81 177 PHE A CA 1
ATOM 1428 C C . PHE A 1 177 ? 6.439 7.452 8.392 1.00 73.81 177 PHE A C 1
ATOM 1430 O O . PHE A 1 177 ? 5.422 8.084 8.091 1.00 73.81 177 PHE A O 1
ATOM 1437 N N . LEU A 1 178 ? 6.368 6.308 9.074 1.00 70.25 178 LEU A N 1
ATOM 1438 C CA . LEU A 1 178 ? 5.112 5.754 9.571 1.00 70.25 178 LEU A CA 1
ATOM 1439 C C . LEU A 1 178 ? 4.501 6.624 10.658 1.00 70.25 178 LEU A C 1
ATOM 1441 O O . LEU A 1 178 ? 3.288 6.855 10.657 1.00 70.25 178 LEU A O 1
ATOM 1445 N N . ARG A 1 179 ? 5.341 7.123 11.565 1.00 72.31 179 ARG A N 1
ATOM 1446 C CA . ARG A 1 179 ? 4.929 8.049 12.608 1.00 72.31 179 ARG A CA 1
ATOM 1447 C C . ARG A 1 179 ? 4.382 9.337 12.003 1.00 72.31 179 ARG A C 1
ATOM 1449 O O . ARG A 1 179 ? 3.260 9.694 12.339 1.00 72.31 179 ARG A O 1
ATOM 1456 N N . GLU A 1 180 ? 5.084 9.970 11.068 1.00 74.69 180 GLU A N 1
ATOM 1457 C CA . GLU A 1 180 ? 4.619 11.160 10.334 1.00 74.69 180 GLU A CA 1
ATOM 1458 C C . GLU A 1 180 ? 3.318 10.864 9.569 1.00 74.69 180 GLU A C 1
ATOM 1460 O O . GLU A 1 180 ? 2.324 11.590 9.658 1.00 74.69 180 GLU A O 1
ATOM 1465 N N . SER A 1 181 ? 3.255 9.710 8.898 1.00 70.69 181 SER A N 1
ATOM 1466 C CA . SER A 1 181 ? 2.077 9.269 8.147 1.00 70.69 181 SER A CA 1
ATOM 1467 C C . SER A 1 181 ? 0.836 9.051 9.013 1.00 70.69 181 SER A C 1
ATOM 1469 O O . SER A 1 181 ? -0.271 9.074 8.469 1.00 70.69 181 SER A O 1
ATOM 1471 N N . ILE A 1 182 ? 0.979 8.829 10.321 1.00 73.31 182 ILE A N 1
ATOM 1472 C CA . ILE A 1 182 ? -0.130 8.617 11.261 1.00 73.31 182 ILE A CA 1
ATOM 1473 C C . ILE A 1 182 ? -0.391 9.876 12.096 1.00 73.31 182 ILE A C 1
ATOM 1475 O O . ILE A 1 182 ? -1.537 10.324 12.175 1.00 73.31 182 ILE A O 1
ATOM 1479 N N . ALA A 1 183 ? 0.644 10.441 12.717 1.00 68.44 183 ALA A N 1
ATOM 1480 C CA . ALA A 1 183 ? 0.555 11.513 13.703 1.00 68.44 183 ALA A CA 1
ATOM 1481 C C . ALA A 1 183 ? 0.201 12.872 13.083 1.00 68.44 183 ALA A C 1
ATOM 1483 O O . ALA A 1 183 ? -0.626 13.590 13.649 1.00 68.44 183 ALA A O 1
ATOM 1484 N N . ASP A 1 184 ? 0.726 13.185 11.894 1.00 68.19 184 ASP A N 1
ATOM 1485 C CA . ASP A 1 184 ? 0.534 14.502 11.263 1.00 68.19 184 ASP A CA 1
ATOM 1486 C C . ASP A 1 184 ? -0.796 14.614 10.513 1.00 68.19 184 ASP A C 1
ATOM 1488 O O . ASP A 1 184 ? -1.152 15.654 9.946 1.00 68.19 184 ASP A O 1
ATOM 1492 N N . ARG A 1 185 ? -1.577 13.530 10.491 1.00 75.50 185 ARG A N 1
ATOM 1493 C CA . ARG A 1 185 ? -2.860 13.524 9.802 1.00 75.50 185 ARG A CA 1
ATOM 1494 C C . ARG A 1 185 ? -3.957 14.104 10.681 1.00 75.50 185 ARG A C 1
ATOM 1496 O O . ARG A 1 185 ? -4.084 13.761 11.849 1.00 75.50 185 ARG A O 1
ATOM 1503 N N . PRO A 1 186 ? -4.873 14.885 10.092 1.00 65.38 186 PRO A N 1
ATOM 1504 C CA . PRO A 1 186 ? -5.946 15.493 10.856 1.00 65.38 186 PRO A CA 1
ATOM 1505 C C . PRO A 1 186 ? -7.054 14.502 11.245 1.00 65.38 186 PRO A C 1
ATOM 1507 O O . PRO A 1 186 ? -7.882 14.860 12.052 1.00 65.38 186 PRO A O 1
ATOM 1510 N N . TRP A 1 187 ? -7.157 13.285 10.691 1.00 78.44 187 TRP A N 1
ATOM 1511 C CA . TRP A 1 187 ? -8.205 12.293 11.051 1.00 78.44 187 TRP A CA 1
ATOM 1512 C C . TRP A 1 187 ? -9.654 12.839 11.169 1.00 78.44 187 TRP A C 1
ATOM 1514 O O . TRP A 1 187 ? -10.450 12.346 11.977 1.00 78.44 187 TRP A O 1
ATOM 1524 N N . ARG A 1 188 ? -10.011 13.844 10.352 1.00 74.50 188 ARG A N 1
ATOM 1525 C CA . ARG A 1 188 ? -11.293 14.585 10.417 1.00 74.50 188 ARG A CA 1
ATOM 1526 C C . ARG A 1 188 ? -12.434 13.929 9.633 1.00 74.50 188 ARG A C 1
ATOM 1528 O O . ARG A 1 188 ? -13.585 14.343 9.738 1.00 74.50 188 ARG A O 1
ATOM 1535 N N . GLY A 1 189 ? -12.147 12.907 8.825 1.00 70.44 189 GLY A N 1
ATOM 1536 C CA . GLY A 1 189 ? -13.170 12.230 8.028 1.00 70.44 189 GLY A CA 1
ATOM 1537 C C . GLY A 1 189 ? -12.616 11.325 6.932 1.00 70.44 189 GLY A C 1
ATOM 1538 O O . GLY A 1 189 ? -11.437 10.980 6.932 1.00 70.44 189 GLY A O 1
ATOM 1539 N N . GLY A 1 190 ? -13.482 10.947 5.983 1.00 66.69 190 GLY A N 1
ATOM 1540 C CA . GLY A 1 190 ? -13.187 9.983 4.910 1.00 66.69 190 GLY A CA 1
ATOM 1541 C C . GLY A 1 190 ? -11.909 10.283 4.118 1.00 66.69 190 GLY A C 1
ATOM 1542 O O . GLY A 1 190 ? -11.117 9.375 3.877 1.00 66.69 190 GLY A O 1
ATOM 1543 N N . GLY A 1 191 ? -11.667 11.557 3.792 1.00 67.56 191 GLY A N 1
ATOM 1544 C CA . GLY A 1 191 ? -10.460 11.990 3.080 1.00 67.56 191 GLY A CA 1
ATOM 1545 C C . GLY A 1 191 ? -9.160 11.734 3.852 1.00 67.56 191 GLY A C 1
ATOM 1546 O O . GLY A 1 191 ? -8.161 11.357 3.245 1.00 67.56 191 GLY A O 1
ATOM 1547 N N . SER A 1 192 ? -9.175 11.848 5.187 1.00 75.06 192 SER A N 1
ATOM 1548 C CA . SER A 1 192 ? -8.002 11.556 6.023 1.00 75.06 192 SER A CA 1
ATOM 1549 C C . SER A 1 192 ? -7.619 10.080 5.951 1.00 75.06 192 SER A C 1
ATOM 1551 O O . SER A 1 192 ? -6.442 9.769 5.799 1.00 75.06 192 SER A O 1
ATOM 1553 N N . TYR A 1 193 ? -8.609 9.180 5.975 1.00 80.38 193 TYR A N 1
ATOM 1554 C CA . TYR A 1 193 ? -8.363 7.749 5.797 1.00 80.38 193 TYR A CA 1
ATOM 1555 C C . TYR A 1 193 ? -7.868 7.451 4.381 1.00 80.38 193 TYR A C 1
ATOM 1557 O O . TYR A 1 193 ? -6.878 6.752 4.230 1.00 80.38 193 TYR A O 1
ATOM 1565 N N . LEU A 1 194 ? -8.503 7.994 3.336 1.00 72.56 194 LEU A N 1
ATOM 1566 C CA . LEU A 1 194 ? -8.061 7.755 1.956 1.00 72.56 194 LEU A CA 1
ATOM 1567 C C . LEU A 1 194 ? -6.596 8.158 1.754 1.00 72.56 194 LEU A C 1
ATOM 1569 O O . LEU A 1 194 ? -5.826 7.402 1.168 1.00 72.56 194 LEU A O 1
ATOM 1573 N N . SER A 1 195 ? -6.213 9.325 2.270 1.00 77.81 195 SER A N 1
ATOM 1574 C CA . SER A 1 195 ? -4.841 9.806 2.171 1.00 77.81 195 SER A CA 1
ATOM 1575 C C . SER A 1 195 ? -3.877 8.973 3.030 1.00 77.81 195 SER A C 1
ATOM 1577 O O . SER A 1 195 ? -2.782 8.681 2.559 1.00 77.81 195 SER A O 1
ATOM 1579 N N . PHE A 1 196 ? -4.283 8.529 4.231 1.00 84.62 196 PHE A N 1
ATOM 1580 C CA . PHE A 1 196 ? -3.499 7.612 5.074 1.00 84.62 196 PHE A CA 1
ATOM 1581 C C . PHE A 1 196 ? -3.197 6.302 4.355 1.00 84.62 196 PHE A C 1
ATOM 1583 O O . PHE A 1 196 ? -2.032 5.985 4.136 1.00 84.62 196 PHE A O 1
ATOM 1590 N N . TYR A 1 197 ? -4.241 5.594 3.913 1.00 83.62 197 TYR A N 1
ATOM 1591 C CA . TYR A 1 197 ? -4.071 4.336 3.193 1.00 83.62 197 TYR A CA 1
ATOM 1592 C C . TYR A 1 197 ? -3.328 4.539 1.869 1.00 83.62 197 TYR A C 1
ATOM 1594 O O . TYR A 1 197 ? -2.554 3.680 1.476 1.00 83.62 197 TYR A O 1
ATOM 1602 N N . GLY A 1 198 ? -3.523 5.673 1.187 1.00 78.12 198 GLY A N 1
ATOM 1603 C CA . GLY A 1 198 ? -2.738 6.051 0.011 1.00 78.12 198 GLY A CA 1
ATOM 1604 C C . GLY A 1 198 ? -1.237 6.113 0.299 1.00 78.12 198 GLY A C 1
ATOM 1605 O O . GLY A 1 198 ? -0.475 5.429 -0.374 1.00 78.12 198 GLY A O 1
ATOM 1606 N N . GLY A 1 199 ? -0.836 6.854 1.338 1.00 78.06 199 GLY A N 1
ATOM 1607 C CA . GLY A 1 199 ? 0.570 7.002 1.723 1.00 78.06 199 GLY A CA 1
ATOM 1608 C C . GLY A 1 199 ? 1.221 5.678 2.119 1.00 78.06 199 GLY A C 1
ATOM 1609 O O . GLY A 1 199 ? 2.252 5.315 1.563 1.00 78.06 199 GLY A O 1
ATOM 1610 N N . ILE A 1 200 ? 0.578 4.902 2.999 1.00 80.94 200 ILE A N 1
ATOM 1611 C CA . ILE A 1 200 ? 1.131 3.604 3.416 1.00 80.94 200 ILE A CA 1
ATOM 1612 C C . ILE A 1 200 ? 1.137 2.569 2.287 1.00 80.94 200 ILE A C 1
ATOM 1614 O O . ILE A 1 200 ? 1.976 1.676 2.286 1.00 80.94 200 ILE A O 1
ATOM 1618 N N . LYS A 1 201 ? 0.216 2.666 1.316 1.00 80.12 201 LYS A N 1
ATOM 1619 C CA . LYS A 1 201 ? 0.240 1.811 0.125 1.00 80.12 201 LYS A CA 1
ATOM 1620 C C . LYS A 1 201 ? 1.417 2.141 -0.761 1.00 80.12 201 LYS A C 1
ATOM 1622 O O . LYS A 1 201 ? 2.001 1.219 -1.307 1.00 80.12 201 LYS A O 1
ATOM 1627 N N . ASP A 1 202 ? 1.723 3.416 -0.960 1.00 71.81 202 ASP A N 1
ATOM 1628 C CA . ASP A 1 202 ? 2.840 3.808 -1.813 1.00 71.81 202 ASP A CA 1
ATOM 1629 C C . ASP A 1 202 ? 4.180 3.382 -1.199 1.00 71.81 202 ASP A C 1
ATOM 1631 O O . ASP A 1 202 ? 5.026 2.870 -1.929 1.00 71.81 202 ASP A O 1
ATOM 1635 N N . GLU A 1 203 ? 4.301 3.438 0.129 1.00 71.62 203 GLU A N 1
ATOM 1636 C CA . GLU A 1 203 ? 5.440 2.876 0.863 1.00 71.62 203 GLU A CA 1
ATOM 1637 C C . GLU A 1 203 ? 5.470 1.342 0.807 1.00 71.62 203 GLU A C 1
ATOM 1639 O O . GLU A 1 203 ? 6.440 0.741 0.366 1.00 71.62 203 GLU A O 1
ATOM 1644 N N . ALA A 1 204 ? 4.375 0.658 1.146 1.00 70.56 204 ALA A N 1
ATOM 1645 C CA . ALA A 1 204 ? 4.331 -0.801 1.035 1.00 70.56 204 ALA A CA 1
ATOM 1646 C C . ALA A 1 204 ? 4.608 -1.274 -0.406 1.00 70.56 204 ALA A C 1
ATOM 1648 O O . ALA A 1 204 ? 5.199 -2.330 -0.608 1.00 70.56 204 ALA A O 1
ATOM 1649 N N . ARG A 1 205 ? 4.218 -0.491 -1.421 1.00 65.81 205 ARG A N 1
ATOM 1650 C CA . ARG A 1 205 ? 4.484 -0.776 -2.837 1.00 65.81 205 ARG A CA 1
ATOM 1651 C C . ARG A 1 205 ? 5.932 -0.577 -3.253 1.00 65.81 205 ARG A C 1
ATOM 1653 O O . ARG A 1 205 ? 6.327 -1.233 -4.216 1.00 65.81 205 ARG A O 1
ATOM 1660 N N . SER A 1 206 ? 6.673 0.332 -2.624 1.00 63.47 206 SER A N 1
ATOM 1661 C CA . SER A 1 206 ? 8.090 0.527 -2.942 1.00 63.47 206 SER A CA 1
ATOM 1662 C C . SER A 1 206 ? 8.923 -0.662 -2.457 1.00 63.47 206 SER A C 1
ATOM 1664 O O . SER A 1 206 ? 9.889 -1.018 -3.124 1.00 63.47 206 SER A O 1
ATOM 1666 N N . ILE A 1 207 ? 8.495 -1.325 -1.374 1.00 66.19 207 ILE A N 1
ATOM 1667 C CA . ILE A 1 207 ? 9.237 -2.425 -0.744 1.00 66.19 207 ILE A CA 1
ATOM 1668 C C . ILE A 1 207 ? 8.675 -3.812 -1.131 1.00 66.19 207 ILE A C 1
ATOM 1670 O O . ILE A 1 207 ? 9.396 -4.641 -1.680 1.00 66.19 207 ILE A O 1
ATOM 1674 N N . HIS A 1 208 ? 7.382 -4.079 -0.883 1.00 73.62 208 HIS A N 1
ATOM 1675 C CA . HIS A 1 208 ? 6.704 -5.360 -1.173 1.00 73.62 208 HIS A CA 1
ATOM 1676 C C . HIS A 1 208 ? 5.262 -5.142 -1.666 1.00 73.62 208 HIS A C 1
ATOM 1678 O O . HIS A 1 208 ? 4.305 -5.311 -0.903 1.00 73.62 208 HIS A O 1
ATOM 1684 N N . PRO A 1 209 ? 5.058 -4.770 -2.940 1.00 72.69 209 PRO A N 1
ATOM 1685 C CA . PRO A 1 209 ? 3.727 -4.476 -3.456 1.00 72.69 209 PRO A CA 1
ATOM 1686 C C . PRO A 1 209 ? 2.824 -5.713 -3.459 1.00 72.69 209 PRO A C 1
ATOM 1688 O O . PRO A 1 209 ? 3.191 -6.734 -4.033 1.00 72.69 209 PRO A O 1
ATOM 1691 N N . LEU A 1 210 ? 1.595 -5.571 -2.951 1.00 84.06 210 LEU A N 1
ATOM 1692 C CA . LEU A 1 210 ? 0.514 -6.499 -3.287 1.00 84.06 210 LEU A CA 1
ATOM 1693 C C . LEU A 1 210 ? 0.189 -6.356 -4.781 1.00 84.06 210 LEU A C 1
ATOM 1695 O O . LEU A 1 210 ? -0.109 -5.251 -5.253 1.00 84.06 210 LEU A O 1
ATOM 1699 N N . ARG A 1 211 ? 0.244 -7.461 -5.524 1.00 83.31 211 ARG A N 1
ATOM 1700 C CA . ARG A 1 211 ? -0.037 -7.509 -6.965 1.00 83.31 211 ARG A CA 1
ATOM 1701 C C . ARG A 1 211 ? -1.184 -8.465 -7.252 1.00 83.31 211 ARG A C 1
ATOM 1703 O O . ARG A 1 211 ? -1.333 -9.477 -6.580 1.00 83.31 211 ARG A O 1
ATOM 1710 N N . VAL A 1 2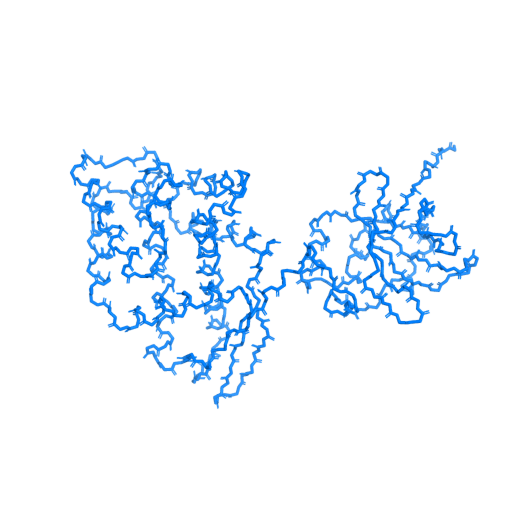12 ? -1.950 -8.183 -8.300 1.00 84.94 212 VAL A N 1
ATOM 1711 C CA . VAL A 1 212 ? -2.811 -9.197 -8.917 1.00 84.94 212 VAL A CA 1
ATOM 1712 C C . VAL A 1 212 ? -1.919 -10.061 -9.803 1.00 84.94 212 VAL A C 1
ATOM 1714 O O . VAL A 1 212 ? -1.323 -9.554 -10.751 1.00 84.94 212 VAL A O 1
ATOM 1717 N N . ALA A 1 213 ? -1.789 -11.341 -9.465 1.00 82.62 213 ALA A N 1
ATOM 1718 C CA . ALA A 1 213 ? -0.981 -12.304 -10.210 1.00 82.62 213 ALA A CA 1
ATOM 1719 C C . ALA A 1 213 ? -1.775 -13.014 -11.314 1.00 82.62 213 ALA A C 1
ATOM 1721 O O . ALA A 1 213 ? -1.182 -13.494 -12.276 1.00 82.62 213 ALA A O 1
ATOM 1722 N N . GLY A 1 214 ? -3.100 -13.069 -11.188 1.00 83.62 214 GLY A N 1
ATOM 1723 C CA . GLY A 1 214 ? -3.987 -13.630 -12.198 1.00 83.62 214 GLY A CA 1
ATOM 1724 C C . GLY A 1 214 ? -5.448 -13.462 -11.803 1.00 83.62 214 GLY A C 1
ATOM 1725 O O . GLY A 1 214 ? -5.770 -13.440 -10.618 1.00 83.62 214 GLY A O 1
ATOM 1726 N N . ILE A 1 215 ? -6.325 -13.325 -12.792 1.00 86.50 215 ILE A N 1
ATOM 1727 C CA . ILE A 1 215 ? -7.778 -13.391 -12.616 1.00 86.50 215 ILE A CA 1
ATOM 1728 C C . ILE A 1 215 ? -8.307 -14.277 -13.735 1.00 86.50 215 ILE A C 1
ATOM 1730 O O . ILE A 1 215 ? -8.067 -13.984 -14.905 1.00 86.50 215 ILE A O 1
ATOM 1734 N N . GLU A 1 216 ? -9.042 -15.319 -13.377 1.00 88.19 216 GLU A N 1
ATOM 1735 C CA . GLU A 1 216 ? -9.858 -16.085 -14.310 1.00 88.19 216 GLU A CA 1
ATOM 1736 C C . GLU A 1 216 ? -11.318 -15.901 -13.914 1.00 88.19 216 GLU A C 1
ATOM 1738 O O . GLU A 1 216 ? -11.731 -16.285 -12.820 1.00 88.19 216 GLU A O 1
ATOM 1743 N N . TYR A 1 217 ? -12.098 -15.264 -14.787 1.00 80.00 217 TYR A N 1
ATOM 1744 C CA . TYR A 1 217 ? -13.503 -14.986 -14.519 1.00 80.00 217 TYR A CA 1
ATOM 1745 C C . TYR A 1 217 ? -14.411 -15.811 -15.428 1.00 80.00 217 TYR A C 1
ATOM 1747 O O . TYR A 1 217 ? -14.846 -15.357 -16.484 1.00 80.00 217 TYR A O 1
ATOM 1755 N N . HIS A 1 218 ? -14.720 -17.016 -14.960 1.00 77.38 218 HIS A N 1
ATOM 1756 C CA . HIS A 1 218 ? -15.778 -17.883 -15.467 1.00 77.38 218 HIS A CA 1
ATOM 1757 C C . HIS A 1 218 ? -16.348 -18.627 -14.259 1.00 77.38 218 HIS A C 1
ATOM 1759 O O . HIS A 1 218 ? -15.712 -19.566 -13.829 1.00 77.38 218 HIS A O 1
ATOM 1765 N N . SER A 1 219 ? -17.463 -18.191 -13.651 1.00 74.50 219 SER A N 1
ATOM 1766 C CA . SER A 1 219 ? -17.969 -18.810 -12.402 1.00 74.50 219 SER A CA 1
ATOM 1767 C C . SER A 1 219 ? -18.113 -20.341 -12.564 1.00 74.50 219 SER A C 1
ATOM 1769 O O . SER A 1 219 ? -18.857 -20.775 -13.453 1.00 74.50 219 SER A O 1
ATOM 1771 N N . PRO A 1 220 ? -17.396 -21.155 -11.755 1.00 81.81 220 PRO A N 1
ATOM 1772 C CA . PRO A 1 220 ? -16.442 -20.769 -10.698 1.00 81.81 220 PRO A CA 1
ATOM 1773 C C . PRO A 1 220 ? -15.062 -20.325 -11.231 1.00 81.81 220 PRO A C 1
ATOM 1775 O O . PRO A 1 220 ? -14.383 -21.072 -11.931 1.00 81.81 220 PRO A O 1
ATOM 1778 N N . GLY A 1 221 ? -14.636 -19.111 -10.865 1.00 91.06 221 GLY A N 1
ATOM 1779 C CA . GLY A 1 221 ? -13.359 -18.515 -11.273 1.00 91.06 221 GLY A CA 1
ATOM 1780 C C . GLY A 1 221 ? -12.371 -18.366 -10.113 1.00 91.06 221 GLY A C 1
ATOM 1781 O O . GLY A 1 221 ? -12.602 -18.859 -9.008 1.00 91.06 221 GLY A O 1
ATOM 1782 N N . TYR A 1 222 ? -11.275 -17.637 -10.331 1.00 91.75 222 TYR A N 1
ATOM 1783 C CA . TYR A 1 222 ? -10.322 -17.311 -9.269 1.00 91.75 222 TYR A CA 1
ATOM 1784 C C . TYR A 1 222 ? -9.656 -15.945 -9.446 1.00 91.75 222 TYR A C 1
ATOM 1786 O O . TYR A 1 222 ? -9.589 -15.379 -10.537 1.00 91.75 222 TYR A O 1
ATOM 1794 N N . MET A 1 223 ? -9.102 -15.437 -8.348 1.00 91.31 223 MET A N 1
ATOM 1795 C CA . MET A 1 223 ? -8.146 -14.340 -8.333 1.00 91.31 223 MET A CA 1
ATOM 1796 C C . MET A 1 223 ? -6.943 -14.720 -7.478 1.00 91.31 223 MET A C 1
ATOM 1798 O O . MET A 1 223 ? -7.077 -15.006 -6.290 1.00 91.31 223 MET A O 1
ATOM 1802 N N . ASP A 1 224 ? -5.764 -14.655 -8.083 1.00 92.00 224 ASP A N 1
ATOM 1803 C CA . ASP A 1 224 ? -4.491 -14.811 -7.398 1.00 92.00 224 ASP A CA 1
ATOM 1804 C C . ASP A 1 224 ? -3.950 -13.427 -7.043 1.00 92.00 224 ASP A C 1
ATOM 1806 O O . ASP A 1 224 ? -3.763 -12.568 -7.914 1.00 92.00 224 ASP A O 1
ATOM 1810 N N . VAL A 1 225 ? -3.652 -13.217 -5.765 1.00 91.56 225 VAL A N 1
ATOM 1811 C CA . VAL A 1 225 ? -2.876 -12.065 -5.300 1.00 91.56 225 VAL A CA 1
ATOM 1812 C C . VAL A 1 225 ? -1.489 -12.531 -4.887 1.00 91.56 225 VAL A C 1
ATOM 1814 O O . VAL A 1 225 ? -1.346 -13.603 -4.309 1.00 91.56 225 VAL A O 1
ATOM 1817 N N . ALA A 1 226 ? -0.465 -11.742 -5.193 1.00 89.19 226 ALA A N 1
ATOM 1818 C CA . ALA A 1 226 ? 0.912 -12.029 -4.820 1.00 89.19 226 ALA A CA 1
ATOM 1819 C C . ALA A 1 226 ? 1.459 -10.962 -3.869 1.00 89.19 226 ALA A C 1
ATOM 1821 O O . ALA A 1 226 ? 1.223 -9.766 -4.076 1.00 89.19 226 ALA A O 1
ATOM 1822 N N . GLY A 1 227 ? 2.161 -11.409 -2.831 1.00 89.44 227 GLY A N 1
ATOM 1823 C CA . GLY A 1 227 ? 2.773 -10.574 -1.804 1.00 89.44 227 GLY A CA 1
ATOM 1824 C C . GLY A 1 227 ? 3.544 -11.412 -0.782 1.00 89.44 227 GLY A C 1
ATOM 1825 O O . GLY A 1 227 ? 3.835 -12.583 -1.011 1.00 89.44 227 GLY A O 1
ATOM 1826 N N . LYS A 1 228 ? 3.871 -10.817 0.365 1.00 87.62 228 LYS A N 1
ATOM 1827 C CA . LYS A 1 228 ? 4.548 -11.510 1.466 1.00 87.62 228 LYS A CA 1
ATOM 1828 C C . LYS A 1 228 ? 3.598 -12.526 2.120 1.00 87.62 228 LYS A C 1
ATOM 1830 O O . LYS A 1 228 ? 2.535 -12.124 2.592 1.00 87.62 228 LYS A O 1
ATOM 1835 N N . ARG A 1 229 ? 3.984 -13.811 2.158 1.00 89.75 229 ARG A N 1
ATOM 1836 C CA . ARG A 1 229 ? 3.152 -14.926 2.659 1.00 89.75 229 ARG A CA 1
ATOM 1837 C C . ARG A 1 229 ? 2.593 -14.654 4.043 1.00 89.75 229 ARG A C 1
ATOM 1839 O O . ARG A 1 229 ? 1.386 -14.701 4.214 1.00 89.75 229 ARG A O 1
ATOM 1846 N N . GLU A 1 230 ? 3.450 -14.268 4.984 1.00 89.88 230 GLU A N 1
ATOM 1847 C CA . GLU A 1 230 ? 3.039 -14.070 6.374 1.00 89.88 230 GLU A CA 1
ATOM 1848 C C . GLU A 1 230 ? 1.973 -12.973 6.501 1.00 89.88 230 GLU A C 1
ATOM 1850 O O . GLU A 1 230 ? 1.104 -13.045 7.357 1.00 89.88 230 GLU A O 1
ATOM 1855 N N . VAL A 1 231 ? 2.019 -11.951 5.640 1.00 92.31 231 VAL A N 1
ATOM 1856 C CA . VAL A 1 231 ? 1.008 -10.882 5.620 1.00 92.31 231 VAL A CA 1
ATOM 1857 C C . VAL A 1 231 ? -0.286 -11.368 4.974 1.00 92.31 231 VAL A C 1
ATOM 1859 O O . VAL A 1 231 ? -1.369 -10.996 5.412 1.00 92.31 231 VAL A O 1
ATOM 1862 N N . LEU A 1 232 ? -0.196 -12.172 3.912 1.00 94.12 232 LEU A N 1
ATOM 1863 C CA . LEU A 1 232 ? -1.372 -12.747 3.256 1.00 94.12 232 LEU A CA 1
ATOM 1864 C C . LEU A 1 232 ? -2.125 -13.693 4.197 1.00 94.12 232 LEU A C 1
ATOM 1866 O O . LEU A 1 232 ? -3.351 -13.613 4.257 1.00 94.12 232 LEU A O 1
ATOM 1870 N N . ASP A 1 233 ? -1.399 -14.510 4.956 1.00 93.56 233 ASP A N 1
ATOM 1871 C CA . ASP A 1 233 ? -1.966 -15.438 5.933 1.00 93.56 233 ASP A CA 1
ATOM 1872 C C . ASP A 1 233 ? -2.702 -14.677 7.054 1.00 93.56 233 ASP A C 1
ATOM 1874 O O . ASP A 1 233 ? -3.838 -15.015 7.377 1.00 93.56 233 ASP A O 1
ATOM 1878 N N . GLU A 1 234 ? -2.141 -13.570 7.560 1.00 94.25 234 GLU A N 1
ATOM 1879 C CA . GLU A 1 234 ? -2.829 -12.703 8.536 1.00 94.25 234 GLU A CA 1
ATOM 1880 C C . GLU A 1 234 ? -4.106 -12.055 7.972 1.00 94.25 234 GLU A C 1
ATOM 1882 O O . GLU A 1 234 ? -5.097 -11.889 8.686 1.00 94.25 234 GLU A O 1
ATOM 1887 N N . ILE A 1 235 ? -4.125 -11.683 6.685 1.00 95.44 235 ILE A N 1
ATOM 1888 C CA . ILE A 1 235 ? -5.352 -11.170 6.051 1.00 95.44 235 ILE A CA 1
ATOM 1889 C C . ILE A 1 235 ? -6.421 -12.259 6.021 1.00 95.44 235 ILE A C 1
ATOM 1891 O O . ILE A 1 235 ? -7.590 -11.972 6.292 1.00 95.44 235 ILE A O 1
ATOM 1895 N N . VAL A 1 236 ? -6.031 -13.480 5.655 1.00 95.56 236 VAL A N 1
ATOM 1896 C CA . VAL A 1 236 ? -6.926 -14.638 5.610 1.00 95.56 236 VAL A CA 1
ATOM 1897 C C . VAL A 1 236 ? -7.503 -14.907 6.999 1.00 95.56 236 VAL A C 1
ATOM 1899 O O . VAL A 1 236 ? -8.725 -14.929 7.144 1.00 95.56 236 VAL A O 1
ATOM 1902 N N . GLU A 1 237 ? -6.655 -14.972 8.024 1.00 94.81 237 GLU A N 1
ATOM 1903 C CA . GLU A 1 237 ? -7.071 -15.134 9.420 1.00 94.81 237 GLU A CA 1
ATOM 1904 C C . GLU A 1 237 ? -8.045 -14.025 9.855 1.00 94.81 237 GLU A C 1
ATOM 1906 O O . GLU A 1 237 ? -9.130 -14.298 10.376 1.00 94.81 237 GLU A O 1
ATOM 1911 N N . ALA A 1 238 ? -7.726 -12.757 9.574 1.00 95.12 238 ALA A N 1
ATOM 1912 C CA . ALA A 1 238 ? -8.591 -11.630 9.919 1.00 95.12 238 ALA A CA 1
ATOM 1913 C C . ALA A 1 238 ? -9.968 -11.709 9.230 1.00 95.12 238 ALA A C 1
ATOM 1915 O O . ALA A 1 238 ? -10.993 -11.357 9.827 1.00 95.12 238 ALA A O 1
ATOM 1916 N N . ILE A 1 239 ? -10.017 -12.171 7.976 1.00 95.25 239 ILE A N 1
ATOM 1917 C CA . ILE A 1 239 ? -11.264 -12.402 7.233 1.00 95.25 239 ILE A CA 1
ATOM 1918 C C . ILE A 1 239 ? -12.072 -13.538 7.867 1.00 95.25 239 ILE A C 1
ATOM 1920 O O . ILE A 1 239 ? -13.286 -13.386 8.046 1.00 95.25 239 ILE A O 1
ATOM 1924 N N . GLU A 1 240 ? -11.432 -14.655 8.207 1.00 93.69 240 GLU A N 1
ATOM 1925 C CA . GLU A 1 240 ? -12.083 -15.806 8.834 1.00 93.69 240 GLU A CA 1
ATOM 1926 C C . GLU A 1 240 ? -12.669 -15.435 10.198 1.00 93.69 240 GLU A C 1
ATOM 1928 O O . GLU A 1 240 ? -13.858 -15.671 10.439 1.00 93.69 240 GLU A O 1
ATOM 1933 N N . ILE A 1 241 ? -11.893 -14.764 11.052 1.00 92.25 241 ILE A N 1
ATOM 1934 C CA . ILE A 1 241 ? -12.348 -14.278 12.361 1.00 92.25 241 ILE A CA 1
ATOM 1935 C C . ILE A 1 241 ? -13.552 -13.349 12.196 1.00 92.25 241 ILE A C 1
ATOM 1937 O O . ILE A 1 241 ? -14.586 -13.536 12.841 1.00 92.25 241 ILE A O 1
ATOM 1941 N N . ALA A 1 242 ? -13.471 -12.376 11.284 1.00 91.56 242 ALA A N 1
ATOM 1942 C CA . ALA A 1 242 ? -14.565 -11.439 11.047 1.00 91.56 242 ALA A CA 1
ATOM 1943 C C . ALA A 1 242 ? -15.807 -12.084 10.411 1.00 91.56 242 ALA A C 1
ATOM 1945 O O . ALA A 1 242 ? -16.897 -11.506 10.490 1.00 91.56 242 ALA A O 1
ATOM 1946 N N . SER A 1 243 ? -15.662 -13.255 9.790 1.00 89.88 243 SER A N 1
ATOM 1947 C CA . SER A 1 243 ? -16.779 -14.029 9.249 1.00 89.88 243 SER A CA 1
ATOM 1948 C C . SER A 1 243 ? -17.528 -14.783 10.355 1.00 89.88 243 SER A C 1
ATOM 1950 O O . SER A 1 243 ? -18.761 -14.804 10.317 1.00 89.88 243 SER A O 1
ATOM 1952 N N . HIS A 1 244 ? -16.818 -15.298 11.370 1.00 88.12 244 HIS A N 1
ATOM 1953 C CA . HIS A 1 244 ? -17.373 -16.144 12.437 1.00 88.12 244 HIS A CA 1
ATOM 1954 C C . HIS A 1 244 ? -17.734 -15.388 13.735 1.00 88.12 244 HIS A C 1
ATOM 1956 O O . HIS A 1 244 ? -18.852 -15.535 14.229 1.00 88.12 244 HIS A O 1
ATOM 1962 N N . ASP A 1 245 ? -16.855 -14.538 14.283 1.00 83.44 245 ASP A N 1
ATOM 1963 C CA . ASP A 1 245 ? -17.066 -13.854 15.577 1.00 83.44 245 ASP A CA 1
ATOM 1964 C C . ASP A 1 245 ? -17.656 -12.441 15.411 1.00 83.44 245 ASP A C 1
ATOM 1966 O O . ASP A 1 245 ? -17.118 -11.410 15.827 1.00 83.44 245 ASP A O 1
ATOM 1970 N N . GLN A 1 246 ? -18.811 -12.356 14.752 1.00 86.19 246 GLN A N 1
ATOM 1971 C CA . GLN A 1 246 ? -19.379 -11.052 14.411 1.00 86.19 246 GLN A CA 1
ATOM 1972 C C . GLN A 1 246 ? -19.909 -10.285 15.627 1.00 86.19 246 GLN A C 1
ATOM 1974 O O . GLN A 1 246 ? -19.920 -9.052 15.613 1.00 86.19 246 GLN A O 1
ATOM 1979 N N . GLN A 1 247 ? -20.392 -10.972 16.664 1.00 91.00 247 GLN A N 1
ATOM 1980 C CA . GLN A 1 247 ? -21.094 -10.321 17.770 1.00 91.00 247 GLN A CA 1
ATOM 1981 C C . GLN A 1 247 ? -20.141 -9.603 18.728 1.00 91.00 247 GLN A C 1
ATOM 1983 O O . GLN A 1 247 ? -20.389 -8.437 19.060 1.00 91.00 247 GLN A O 1
ATOM 1988 N N . LYS A 1 248 ? -19.040 -10.248 19.138 1.00 92.06 248 LYS A N 1
ATOM 1989 C CA . LYS A 1 248 ? -18.035 -9.629 20.013 1.00 92.06 248 LYS A CA 1
ATOM 1990 C C . LYS A 1 248 ? -17.429 -8.399 19.342 1.00 92.06 248 LYS A C 1
ATOM 1992 O O . LYS A 1 248 ? -17.466 -7.302 19.904 1.00 92.06 248 LYS A O 1
ATOM 1997 N N . ILE A 1 249 ? -16.990 -8.549 18.092 1.00 94.44 249 ILE A N 1
ATOM 1998 C CA . ILE A 1 249 ? -16.359 -7.475 17.316 1.00 94.44 249 ILE A CA 1
ATOM 1999 C C . ILE A 1 249 ? -17.321 -6.292 17.119 1.00 94.44 249 ILE A C 1
ATOM 2001 O O . ILE A 1 249 ? -16.946 -5.135 17.321 1.00 94.44 249 ILE A O 1
ATOM 2005 N N . ARG A 1 250 ? -18.595 -6.551 16.779 1.00 94.12 250 ARG A N 1
ATOM 2006 C CA . ARG A 1 250 ? -19.616 -5.492 16.648 1.00 94.12 250 ARG A CA 1
ATOM 2007 C C . ARG A 1 250 ? -19.866 -4.758 17.963 1.00 94.12 250 ARG A C 1
ATOM 2009 O O . ARG A 1 250 ? -20.122 -3.552 17.928 1.00 94.12 250 ARG A O 1
ATOM 2016 N N . THR A 1 251 ? -19.806 -5.461 19.091 1.00 96.56 251 THR A N 1
ATOM 2017 C CA . THR A 1 251 ? -20.007 -4.879 20.424 1.00 96.56 251 THR A CA 1
ATOM 2018 C C . THR A 1 251 ? -18.873 -3.913 20.759 1.00 96.56 251 THR A C 1
ATOM 2020 O O . THR A 1 251 ? -19.144 -2.741 21.028 1.00 96.56 251 THR A O 1
ATOM 2023 N N . LEU A 1 252 ? -17.619 -4.353 20.613 1.00 97.38 252 LEU A N 1
ATOM 2024 C CA . LEU A 1 252 ? -16.423 -3.520 20.804 1.00 97.38 252 LEU A CA 1
ATOM 2025 C C . LEU A 1 252 ? -16.421 -2.304 19.865 1.00 97.38 252 LEU A C 1
ATOM 2027 O O . LEU A 1 252 ? -16.292 -1.161 20.306 1.00 97.38 252 LEU A O 1
ATOM 2031 N N . TYR A 1 253 ? -16.671 -2.524 18.569 1.00 97.44 253 TYR A N 1
ATOM 2032 C CA . TYR A 1 253 ? -16.779 -1.451 17.576 1.00 97.44 253 TYR A CA 1
ATOM 2033 C C . TYR A 1 253 ? -17.827 -0.401 17.968 1.00 97.44 253 TYR A C 1
ATOM 2035 O O . TYR A 1 253 ? -17.588 0.807 17.871 1.00 97.44 253 TYR A O 1
ATOM 2043 N N . SER A 1 254 ? -19.008 -0.854 18.397 1.00 97.25 254 SER A N 1
ATOM 2044 C CA . SER A 1 254 ? -20.114 0.033 18.760 1.00 97.25 254 SER A CA 1
ATOM 2045 C C . SER A 1 254 ? -19.815 0.815 20.035 1.00 97.25 254 SER A C 1
ATOM 2047 O O . SER A 1 254 ? -20.124 2.006 20.085 1.00 97.25 254 SER A O 1
ATOM 2049 N N . ALA A 1 255 ? -19.176 0.185 21.024 1.00 97.69 255 ALA A N 1
ATOM 2050 C CA . ALA A 1 255 ? -18.765 0.824 22.269 1.00 97.69 255 ALA A CA 1
ATOM 2051 C C . ALA A 1 255 ? -17.792 1.985 22.012 1.00 97.69 255 ALA A C 1
ATOM 2053 O O . ALA A 1 255 ? -18.080 3.124 22.384 1.00 97.69 255 ALA A O 1
ATOM 2054 N N . ILE A 1 256 ? -16.706 1.730 21.274 1.00 97.81 256 ILE A N 1
ATOM 2055 C CA . ILE A 1 256 ? -15.716 2.755 20.908 1.00 97.81 256 ILE A CA 1
ATOM 2056 C C . ILE A 1 256 ? -16.388 3.888 20.127 1.00 97.81 256 ILE A C 1
ATOM 2058 O O . ILE A 1 256 ?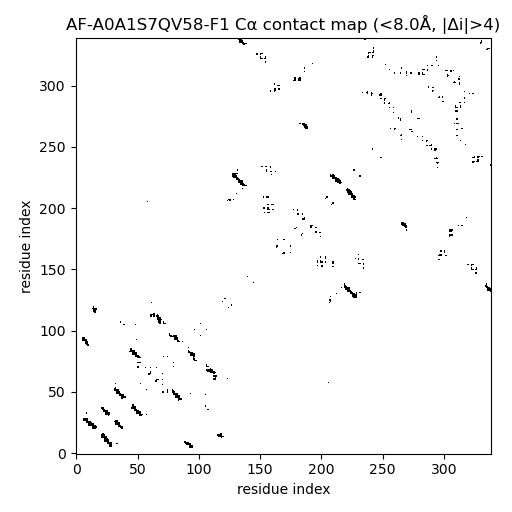 -16.245 5.064 20.462 1.00 97.81 256 ILE A O 1
ATOM 2062 N N . ARG A 1 257 ? -17.160 3.550 19.083 1.00 96.62 257 ARG A N 1
ATOM 2063 C CA . ARG A 1 257 ? -17.800 4.552 18.220 1.00 96.62 257 ARG A CA 1
ATOM 2064 C C . ARG A 1 257 ? -18.793 5.423 18.988 1.00 96.62 257 ARG A C 1
ATOM 2066 O O . ARG A 1 257 ? -18.866 6.618 18.709 1.00 96.62 257 ARG A O 1
ATOM 2073 N N . LYS A 1 258 ? -19.552 4.845 19.926 1.00 97.44 258 LYS A N 1
ATOM 2074 C CA . LYS A 1 258 ? -20.505 5.580 20.767 1.00 97.44 258 LYS A CA 1
ATOM 2075 C C . LYS A 1 258 ? -19.781 6.623 21.615 1.00 97.44 258 LYS A C 1
ATOM 2077 O O . LYS A 1 258 ? -20.198 7.777 21.605 1.00 97.44 258 LYS A O 1
ATOM 2082 N N . VAL A 1 259 ? -18.684 6.240 22.271 1.00 97.06 259 VAL A N 1
ATOM 2083 C CA . VAL A 1 259 ? -17.889 7.163 23.093 1.00 97.06 259 VAL A CA 1
ATOM 2084 C C . VAL A 1 259 ? -17.255 8.257 22.236 1.00 97.06 259 VAL A C 1
ATOM 2086 O O . VAL A 1 259 ? -17.481 9.431 22.500 1.00 97.06 259 VAL A O 1
ATOM 2089 N N . LEU A 1 260 ? -16.564 7.907 21.145 1.00 95.38 260 LEU A N 1
ATOM 2090 C CA . LEU A 1 260 ? -15.966 8.911 20.252 1.00 95.38 260 LEU A CA 1
ATOM 2091 C C . LEU A 1 260 ? -17.008 9.866 19.653 1.00 95.38 260 LEU A C 1
ATOM 2093 O O . LEU A 1 260 ? -16.694 11.014 19.356 1.00 95.38 260 LEU A O 1
ATOM 2097 N N . SER A 1 261 ? -18.236 9.396 19.419 1.00 94.62 261 SER A N 1
ATOM 2098 C CA . SER A 1 261 ? -19.323 10.255 18.948 1.00 94.62 261 SER A CA 1
ATOM 2099 C C . SER A 1 261 ? -19.814 11.201 20.037 1.00 94.62 261 SER A C 1
ATOM 2101 O O . SER A 1 261 ? -20.098 12.354 19.729 1.00 94.62 261 SER A O 1
ATOM 2103 N N . HIS A 1 262 ? -19.949 10.712 21.271 1.00 95.06 262 HIS A N 1
ATOM 2104 C CA . HIS A 1 262 ? -20.393 11.507 22.414 1.00 95.06 262 HIS A CA 1
ATOM 2105 C C . HIS A 1 262 ? -19.388 12.615 22.750 1.00 95.06 262 HIS A C 1
ATOM 2107 O O . HIS A 1 262 ? -19.783 13.762 22.911 1.00 95.06 262 HIS A O 1
ATOM 2113 N N . GLU A 1 263 ? -18.094 12.293 22.720 1.00 94.88 263 GLU A N 1
ATOM 2114 C CA . GLU A 1 263 ? -16.994 13.238 22.951 1.00 94.88 263 GLU A CA 1
ATOM 2115 C C . GLU A 1 263 ? -16.726 14.167 21.744 1.00 94.88 263 GLU A C 1
ATOM 2117 O O . GLU A 1 263 ? -15.791 14.960 21.760 1.00 94.88 263 GLU A O 1
ATOM 2122 N N . GLY A 1 264 ? -17.478 14.046 20.640 1.00 92.19 264 GLY A N 1
ATOM 2123 C CA . GLY A 1 264 ? -17.242 14.828 19.416 1.00 92.19 264 GLY A CA 1
ATOM 2124 C C . GLY A 1 264 ? -15.948 14.471 18.665 1.00 92.19 264 GLY A C 1
ATOM 2125 O O . GLY A 1 264 ? -15.621 15.089 17.650 1.00 92.19 264 GLY A O 1
ATOM 2126 N N . LEU A 1 265 ? -15.239 13.426 19.097 1.00 92.38 265 LEU A N 1
ATOM 2127 C CA . LEU A 1 265 ? -13.912 13.048 18.617 1.00 92.38 265 LEU A CA 1
ATOM 2128 C C . LEU A 1 265 ? -13.897 12.444 17.208 1.00 92.38 265 LEU A C 1
ATOM 2130 O O . LEU A 1 265 ? -12.853 12.425 16.564 1.00 92.38 265 LEU A O 1
ATOM 2134 N N . LEU A 1 266 ? -15.032 11.984 16.668 1.00 87.62 266 LEU A N 1
ATOM 2135 C CA . LEU A 1 266 ? -15.080 11.324 15.351 1.00 87.62 266 LEU A CA 1
ATOM 2136 C C . LEU A 1 266 ? -14.629 12.201 14.169 1.00 87.62 266 LEU A C 1
ATOM 2138 O O . LEU A 1 266 ? -14.157 11.652 13.172 1.00 87.62 266 LEU A O 1
ATOM 2142 N N . ARG A 1 267 ? -14.811 13.526 14.247 1.00 84.38 267 ARG A N 1
ATOM 2143 C CA . ARG A 1 267 ? -14.583 14.466 13.125 1.00 84.38 267 ARG A CA 1
ATOM 2144 C C . ARG A 1 267 ? -13.526 15.534 13.396 1.00 84.38 267 ARG A C 1
ATOM 2146 O O . ARG A 1 267 ? -13.219 16.315 12.503 1.00 84.38 267 ARG A O 1
ATOM 2153 N N . VAL A 1 268 ? -12.982 15.571 14.603 1.00 81.81 268 VAL A N 1
ATOM 2154 C CA . VAL A 1 268 ? -11.923 16.507 15.003 1.00 81.81 268 VAL A CA 1
ATOM 2155 C C . VAL A 1 268 ? -10.554 15.838 14.909 1.00 81.81 268 VAL A C 1
ATOM 2157 O O . VAL A 1 268 ? -10.485 14.609 14.799 1.00 81.81 268 VAL A O 1
ATOM 2160 N N . GLY A 1 269 ? -9.483 16.631 14.879 1.00 76.19 269 GLY A N 1
ATOM 2161 C CA . GLY A 1 269 ? -8.133 16.096 14.725 1.00 76.19 269 GLY A CA 1
ATOM 2162 C C . GLY A 1 269 ? -7.451 15.665 16.007 1.00 76.19 269 GLY A C 1
ATOM 2163 O O . GLY A 1 269 ? -8.077 15.608 17.065 1.00 76.19 269 GLY A O 1
ATOM 2164 N N . SER A 1 270 ? -6.181 15.283 15.869 1.00 78.50 270 SER A N 1
ATOM 2165 C CA . SER A 1 270 ? -5.333 14.766 16.949 1.00 78.50 270 SER A CA 1
ATOM 2166 C C . SER A 1 270 ? -5.120 15.777 18.079 1.00 78.50 270 SER A C 1
ATOM 2168 O O . SER A 1 270 ? -4.763 15.384 19.183 1.00 78.50 270 SER A O 1
ATOM 2170 N N . GLU A 1 271 ? -5.404 17.055 17.830 1.00 79.69 271 GLU A N 1
ATOM 2171 C CA . GLU A 1 271 ? -5.345 18.142 18.802 1.00 79.69 271 GLU A CA 1
ATOM 2172 C C . GLU A 1 271 ? -6.453 18.100 19.872 1.00 79.69 271 GLU A C 1
ATOM 2174 O O . GLU A 1 271 ? -6.354 18.801 20.876 1.00 79.69 271 GLU A O 1
ATOM 2179 N N . HIS A 1 272 ? -7.499 17.285 19.687 1.00 82.75 272 HIS A N 1
ATOM 2180 C CA . HIS A 1 272 ? -8.595 17.150 20.652 1.00 82.75 272 HIS A CA 1
ATOM 2181 C C . HIS A 1 272 ? -8.447 15.869 21.478 1.00 82.75 272 HIS A C 1
ATOM 2183 O O . HIS A 1 272 ? -8.287 14.777 20.929 1.00 82.75 272 HIS A O 1
ATOM 2189 N N . GLY A 1 273 ? -8.537 16.015 22.800 1.00 87.62 273 GLY A N 1
ATOM 2190 C CA . GLY A 1 273 ? -8.485 14.917 23.764 1.00 87.62 273 GLY A CA 1
ATOM 2191 C C . GLY A 1 273 ? -9.855 14.534 24.319 1.00 87.62 273 GLY A C 1
ATOM 2192 O O . GLY A 1 273 ? -10.867 15.179 24.046 1.00 87.62 273 GLY A O 1
ATOM 2193 N N . PHE A 1 274 ? -9.871 13.473 25.118 1.00 94.31 274 PHE A N 1
ATOM 2194 C CA . PHE A 1 274 ? -11.046 13.067 25.883 1.00 94.31 274 PHE A CA 1
ATOM 2195 C C . PHE A 1 274 ? -11.338 14.057 27.012 1.00 94.31 274 PHE A C 1
ATOM 2197 O O . PHE A 1 274 ? -10.436 14.710 27.536 1.00 94.31 274 PHE A O 1
ATOM 2204 N N . SER A 1 275 ? -12.599 14.130 27.431 1.00 93.25 275 SER A N 1
ATOM 2205 C CA . SER A 1 275 ? -13.022 14.980 28.548 1.00 93.25 275 SER A CA 1
ATOM 2206 C C . SER A 1 275 ? -12.393 14.584 29.888 1.00 93.25 275 SER A C 1
ATOM 2208 O O . SER A 1 275 ? -12.258 15.430 30.770 1.00 93.25 275 SER A O 1
ATOM 2210 N N . ASN A 1 276 ? -12.009 13.314 30.062 1.00 95.69 276 ASN A N 1
ATOM 2211 C CA . ASN A 1 276 ? -11.271 12.835 31.230 1.00 95.69 276 ASN A CA 1
ATOM 2212 C C . ASN A 1 276 ? -10.499 11.529 30.953 1.00 95.69 276 ASN A C 1
ATOM 2214 O O . ASN A 1 276 ? -10.812 10.782 30.022 1.00 95.69 276 ASN A O 1
ATOM 2218 N N . ALA A 1 277 ? -9.540 11.229 31.836 1.00 95.75 277 ALA A N 1
ATOM 2219 C CA . ALA A 1 277 ? -8.661 10.063 31.741 1.00 95.75 277 ALA A CA 1
ATOM 2220 C C . ALA A 1 277 ? -9.398 8.713 31.829 1.00 95.75 277 ALA A C 1
ATOM 2222 O O . ALA A 1 277 ? -9.008 7.761 31.164 1.00 95.75 277 ALA A O 1
ATOM 2223 N N . ALA A 1 278 ? -10.492 8.612 32.593 1.00 97.00 278 ALA A N 1
ATOM 2224 C CA . ALA A 1 278 ? -11.224 7.350 32.725 1.00 97.00 278 ALA A CA 1
ATOM 2225 C C . ALA A 1 278 ? -11.917 6.942 31.411 1.00 97.00 278 ALA A C 1
ATOM 2227 O O . ALA A 1 278 ? -11.958 5.757 31.068 1.00 97.00 278 ALA A O 1
ATOM 2228 N N . ILE A 1 279 ? -12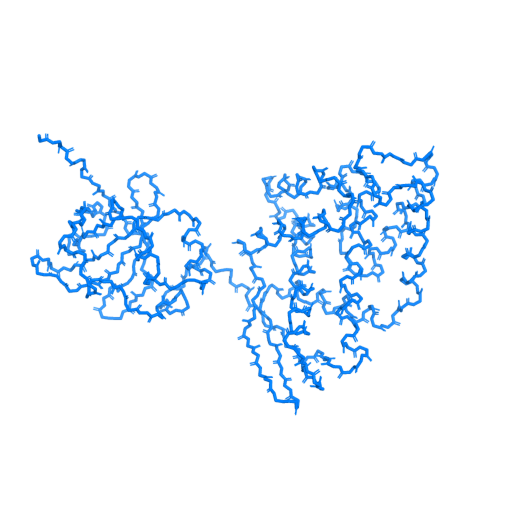.439 7.918 30.660 1.00 96.44 279 ILE A N 1
ATOM 2229 C CA . ILE A 1 279 ? -13.005 7.693 29.323 1.00 96.44 279 ILE A CA 1
ATOM 2230 C C . ILE A 1 279 ? -11.900 7.313 28.337 1.00 96.44 279 ILE A C 1
ATOM 2232 O O . ILE A 1 279 ? -12.073 6.366 27.567 1.00 96.44 279 ILE A O 1
ATOM 2236 N N . GLU A 1 280 ? -10.765 8.009 28.379 1.00 97.25 280 GLU A N 1
ATOM 2237 C CA . GLU A 1 280 ? -9.607 7.689 27.545 1.00 97.25 280 GLU A CA 1
ATOM 2238 C C . GLU A 1 280 ? -9.112 6.255 27.787 1.00 97.25 280 GLU A C 1
ATOM 2240 O O . GLU A 1 280 ? -9.003 5.474 26.841 1.00 97.25 280 GLU A O 1
ATOM 2245 N N . ASP A 1 281 ? -8.919 5.858 29.046 1.00 97.81 281 ASP A N 1
ATOM 2246 C CA . ASP A 1 281 ? -8.488 4.508 29.424 1.00 97.81 281 ASP A CA 1
ATOM 2247 C C . ASP A 1 281 ? -9.510 3.432 29.042 1.00 97.81 281 ASP A C 1
ATOM 2249 O O . ASP A 1 281 ? -9.147 2.307 28.678 1.00 97.81 281 ASP A O 1
ATOM 2253 N N . TYR A 1 282 ? -10.804 3.751 29.115 1.00 97.88 282 TYR A N 1
ATOM 2254 C CA . TYR A 1 282 ? -11.853 2.869 28.615 1.00 97.88 282 TYR A CA 1
ATOM 2255 C C . TYR A 1 282 ? -11.725 2.668 27.100 1.00 97.88 282 TYR A C 1
ATOM 2257 O O . TYR A 1 282 ? -11.673 1.528 26.636 1.00 97.88 282 TYR A O 1
ATOM 2265 N N . VAL A 1 283 ? -11.614 3.750 26.322 1.00 98.00 283 VAL A N 1
ATOM 2266 C CA . VAL A 1 283 ? -11.493 3.669 24.858 1.00 98.00 283 VAL A CA 1
ATOM 2267 C C . VAL A 1 283 ? -10.199 2.986 24.438 1.00 98.00 283 VAL A C 1
ATOM 2269 O O . VAL A 1 283 ? -10.223 2.187 23.501 1.00 98.00 283 VAL A O 1
ATOM 2272 N N . LYS A 1 284 ? -9.092 3.237 25.140 1.00 98.25 284 LYS A N 1
ATOM 2273 C CA . LYS A 1 284 ? -7.808 2.569 24.915 1.00 98.25 284 LYS A CA 1
ATOM 2274 C C . LYS A 1 284 ? -7.944 1.057 25.048 1.00 98.25 284 LYS A C 1
ATOM 2276 O O . LYS A 1 284 ? -7.596 0.347 24.110 1.00 98.25 284 LYS A O 1
ATOM 2281 N N . ARG A 1 285 ? -8.504 0.573 26.164 1.00 98.12 285 ARG A N 1
ATOM 2282 C CA . ARG A 1 285 ? -8.731 -0.866 26.389 1.00 98.12 285 ARG A CA 1
ATOM 2283 C C . ARG A 1 285 ? -9.629 -1.466 25.318 1.00 98.12 285 ARG A C 1
ATOM 2285 O O . ARG A 1 285 ? -9.219 -2.400 24.651 1.00 98.12 285 ARG A O 1
ATOM 2292 N N . GLN A 1 286 ? -10.788 -0.860 25.061 1.00 98.19 286 GLN A N 1
ATOM 2293 C CA . GLN A 1 286 ? -11.708 -1.358 24.034 1.00 98.19 286 GLN A CA 1
ATOM 2294 C C . GLN A 1 286 ? -11.080 -1.378 22.633 1.00 98.19 286 GLN A C 1
ATOM 2296 O O . GLN A 1 286 ? -11.383 -2.265 21.842 1.00 98.19 286 GLN A O 1
ATOM 2301 N N . SER A 1 287 ? -10.214 -0.413 22.313 1.00 98.19 287 SER A N 1
ATOM 2302 C CA . SER A 1 287 ? -9.521 -0.357 21.021 1.00 98.19 287 SER A CA 1
ATOM 2303 C C . SER A 1 287 ? -8.432 -1.419 20.899 1.00 98.19 287 SER A C 1
ATOM 2305 O O . SER A 1 287 ? -8.269 -1.967 19.814 1.00 98.19 287 SER A O 1
ATOM 2307 N N . LEU A 1 288 ? -7.721 -1.730 21.987 1.00 97.88 288 LEU A N 1
ATOM 2308 C CA . LEU A 1 288 ? -6.777 -2.851 22.037 1.00 97.88 288 LEU A CA 1
ATOM 2309 C C . LEU A 1 288 ? -7.515 -4.190 21.923 1.00 97.88 288 LEU A C 1
ATOM 2311 O O . LEU A 1 288 ? -7.166 -4.987 21.059 1.00 97.88 288 LEU A O 1
ATOM 2315 N N . ASP A 1 289 ? -8.594 -4.377 22.691 1.00 97.44 289 ASP A N 1
ATOM 2316 C CA . ASP A 1 289 ? -9.444 -5.572 22.622 1.00 97.44 289 ASP A CA 1
ATOM 2317 C C . ASP A 1 289 ? -10.025 -5.755 21.212 1.00 97.44 289 ASP A C 1
ATOM 2319 O O . ASP A 1 289 ? -10.123 -6.871 20.704 1.00 97.44 289 ASP A O 1
ATOM 2323 N N . LEU A 1 290 ? -10.431 -4.655 20.560 1.00 97.38 290 LEU A N 1
ATOM 2324 C CA . LEU A 1 290 ? -10.919 -4.696 19.186 1.00 97.38 290 LEU A CA 1
ATOM 2325 C C . LEU A 1 290 ? -9.800 -5.066 18.221 1.00 97.38 290 LEU A C 1
ATOM 2327 O O . LEU A 1 290 ? -10.053 -5.898 17.363 1.00 97.38 290 LEU A O 1
ATOM 2331 N N . ALA A 1 291 ? -8.616 -4.455 18.339 1.00 96.06 291 ALA A N 1
ATOM 2332 C CA . ALA A 1 291 ? -7.467 -4.744 17.484 1.00 96.06 291 ALA A CA 1
ATOM 2333 C C . ALA A 1 291 ? -7.112 -6.236 17.530 1.00 96.06 291 ALA A C 1
ATOM 2335 O O . ALA A 1 291 ? -7.032 -6.868 16.481 1.00 96.06 291 ALA A O 1
ATOM 2336 N N . GLU A 1 292 ? -7.018 -6.807 18.730 1.00 95.19 292 GLU A N 1
ATOM 2337 C CA . GLU A 1 292 ? -6.805 -8.241 18.929 1.00 95.19 292 GLU A CA 1
ATOM 2338 C C . GLU A 1 292 ? -7.944 -9.070 18.317 1.00 95.19 292 GLU A C 1
ATOM 2340 O O . GLU A 1 292 ? -7.701 -9.979 17.528 1.00 95.19 292 GLU A O 1
ATOM 2345 N N . ALA A 1 293 ? -9.202 -8.706 18.589 1.00 94.69 293 ALA A N 1
ATOM 2346 C CA . ALA A 1 293 ? -10.368 -9.428 18.077 1.00 94.69 293 ALA A CA 1
ATOM 2347 C C . ALA A 1 293 ? -10.529 -9.378 16.546 1.00 94.69 293 ALA A C 1
ATOM 2349 O O . ALA A 1 293 ? -11.361 -10.104 16.010 1.00 94.69 293 ALA A O 1
ATOM 2350 N N . VAL A 1 294 ? -9.794 -8.516 15.838 1.00 94.12 294 VAL A N 1
ATOM 2351 C CA . VAL A 1 294 ? -9.784 -8.461 14.366 1.00 94.12 294 VAL A CA 1
ATOM 2352 C C . VAL A 1 294 ? -8.435 -8.864 13.768 1.00 94.12 294 VAL A C 1
ATOM 2354 O O . VAL A 1 294 ? -8.186 -8.543 12.606 1.00 94.12 294 VAL A O 1
ATOM 2357 N N . ALA A 1 295 ? -7.575 -9.524 14.552 1.00 94.25 295 ALA A N 1
ATOM 2358 C CA . ALA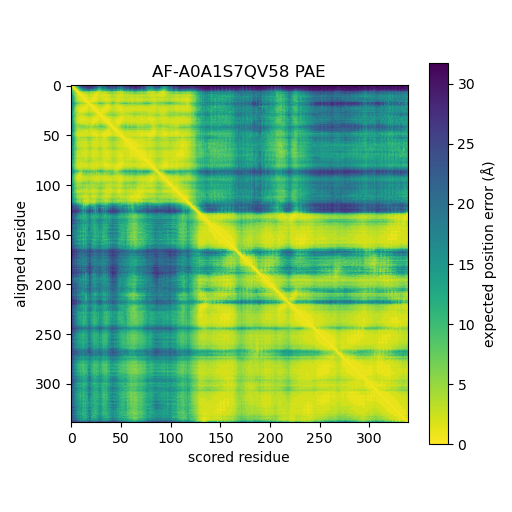 A 1 295 ? -6.222 -9.919 14.162 1.00 94.25 295 ALA A CA 1
ATOM 2359 C C . ALA A 1 295 ? -5.407 -8.752 13.573 1.00 94.25 295 ALA A C 1
ATOM 2361 O O . ALA A 1 295 ? -4.789 -8.854 12.518 1.00 94.25 295 ALA A O 1
ATOM 2362 N N . LEU A 1 296 ? -5.447 -7.589 14.232 1.00 93.19 296 LEU A N 1
ATOM 2363 C CA . LEU A 1 296 ? -4.491 -6.512 13.989 1.00 93.19 296 LEU A CA 1
ATOM 2364 C C . LEU A 1 296 ? -3.302 -6.708 14.945 1.00 93.19 296 LEU A C 1
ATOM 2366 O O . LEU A 1 296 ? -3.454 -6.434 16.142 1.00 93.19 296 LEU A O 1
ATOM 2370 N N . PRO A 1 297 ? -2.132 -7.162 14.462 1.00 89.19 297 PRO A N 1
ATOM 2371 C CA . PRO A 1 297 ? -0.985 -7.406 15.321 1.00 89.19 297 PRO A CA 1
ATOM 2372 C C . PRO A 1 297 ? -0.445 -6.095 15.905 1.00 89.19 297 PRO A C 1
ATOM 2374 O O . PRO A 1 297 ? -0.606 -5.013 15.334 1.00 89.19 297 PRO A O 1
ATOM 2377 N N . ASN A 1 298 ? 0.238 -6.206 17.046 1.00 87.75 298 ASN A N 1
ATOM 2378 C CA . ASN A 1 298 ? 1.028 -5.123 17.643 1.00 87.75 298 ASN A CA 1
ATOM 2379 C C . ASN A 1 298 ? 0.222 -3.849 17.951 1.00 87.75 298 ASN A C 1
ATOM 2381 O O . ASN A 1 298 ? 0.673 -2.724 17.724 1.00 87.75 298 ASN A O 1
ATOM 2385 N N . GLY A 1 299 ? -0.997 -4.002 18.481 1.00 91.12 299 GLY A N 1
ATOM 2386 C CA . GLY A 1 299 ? -1.872 -2.868 18.801 1.00 91.12 299 GLY A CA 1
ATOM 2387 C C . GLY A 1 299 ? -1.222 -1.817 19.717 1.00 91.12 299 GLY A C 1
ATOM 2388 O O . GLY A 1 299 ? -1.445 -0.620 19.535 1.00 91.12 299 GLY A O 1
ATOM 2389 N N . ASN A 1 300 ? -0.364 -2.234 20.655 1.00 91.50 300 ASN A N 1
ATOM 2390 C CA . ASN A 1 300 ? 0.366 -1.312 21.530 1.00 91.50 300 ASN A CA 1
ATOM 2391 C C . ASN A 1 300 ? 1.427 -0.503 20.770 1.00 91.50 300 ASN A C 1
ATOM 2393 O O . ASN A 1 300 ? 1.579 0.694 21.009 1.00 91.50 300 ASN A O 1
ATOM 2397 N N . GLU A 1 301 ? 2.144 -1.122 19.839 1.00 88.56 301 GLU A N 1
ATOM 2398 C CA . GLU A 1 301 ? 3.153 -0.486 18.991 1.00 88.56 301 GLU A CA 1
ATOM 2399 C C . GLU A 1 301 ? 2.489 0.516 18.046 1.00 88.56 301 GLU A C 1
ATOM 2401 O O . GLU A 1 301 ? 2.949 1.650 17.914 1.00 88.56 301 GLU A O 1
ATOM 2406 N N . ILE A 1 302 ? 1.340 0.155 17.471 1.00 89.12 302 ILE A N 1
ATOM 2407 C CA . ILE A 1 302 ? 0.535 1.069 16.653 1.00 89.12 302 ILE A CA 1
ATOM 2408 C C . ILE A 1 302 ? 0.046 2.258 17.497 1.00 89.12 302 ILE A C 1
ATOM 2410 O O . ILE A 1 302 ? 0.087 3.400 17.035 1.00 89.12 302 ILE A O 1
ATOM 2414 N N . LEU A 1 303 ? -0.370 2.039 18.749 1.00 91.44 303 LEU A N 1
ATOM 2415 C CA . LEU A 1 303 ? -0.717 3.133 19.662 1.00 91.44 303 LEU A CA 1
ATOM 2416 C C . LEU A 1 303 ? 0.492 4.043 19.954 1.00 91.44 303 LEU A C 1
ATOM 2418 O O . LEU A 1 303 ? 0.338 5.267 19.975 1.00 91.44 303 LEU A O 1
ATOM 2422 N N . LYS A 1 304 ? 1.697 3.484 20.132 1.00 88.56 304 LYS A N 1
ATOM 2423 C CA . LYS A 1 304 ? 2.933 4.277 20.278 1.00 88.56 304 LYS A CA 1
ATOM 2424 C C . LYS A 1 304 ? 3.201 5.125 19.029 1.00 88.56 304 LYS A C 1
ATOM 2426 O O . LYS A 1 304 ? 3.537 6.299 19.172 1.00 88.56 304 LYS A O 1
ATOM 2431 N N . LEU A 1 305 ? 2.978 4.589 17.825 1.00 84.12 305 LEU A N 1
ATOM 2432 C CA . LEU A 1 305 ? 3.093 5.350 16.570 1.00 84.12 305 LEU A CA 1
ATOM 2433 C C . LEU A 1 305 ? 2.070 6.474 16.441 1.00 84.12 305 LEU A C 1
ATOM 2435 O O . LEU A 1 305 ? 2.354 7.506 15.839 1.00 84.12 305 LEU A O 1
ATOM 2439 N N . CYS A 1 306 ? 0.907 6.326 17.069 1.00 86.50 306 CYS A N 1
ATOM 2440 C CA . CYS A 1 306 ? -0.055 7.414 17.214 1.00 86.50 306 CYS A CA 1
ATOM 2441 C C . CYS A 1 306 ? 0.416 8.483 18.224 1.00 86.50 306 CYS A C 1
ATOM 2443 O O . CYS A 1 306 ? -0.392 9.294 18.667 1.00 86.50 306 CYS A O 1
ATOM 2445 N N . SER A 1 307 ? 1.689 8.473 18.643 1.00 86.00 307 SER A N 1
ATOM 2446 C CA . SER A 1 307 ? 2.239 9.286 19.735 1.00 86.00 307 SER A CA 1
ATOM 2447 C C . SER A 1 307 ? 1.433 9.147 21.034 1.00 86.00 307 SER A C 1
ATOM 2449 O O . SER A 1 307 ? 1.258 10.109 21.775 1.00 86.00 307 SER A O 1
ATOM 2451 N N . GLY A 1 308 ? 0.887 7.950 21.287 1.00 86.75 308 GLY A N 1
ATOM 2452 C CA . GLY A 1 308 ? 0.016 7.673 22.431 1.00 86.75 308 GLY A CA 1
ATOM 2453 C C . GLY A 1 308 ? -1.404 8.235 22.308 1.00 86.75 308 GLY A C 1
ATOM 2454 O O . GLY A 1 308 ? -2.198 8.043 23.224 1.00 86.75 308 GLY A O 1
ATOM 2455 N N . ASN A 1 309 ? -1.761 8.888 21.196 1.00 90.94 309 ASN A N 1
ATOM 2456 C CA . ASN A 1 309 ? -3.087 9.465 21.000 1.00 90.94 309 ASN A CA 1
ATOM 2457 C C . ASN A 1 309 ? -4.147 8.365 20.828 1.00 90.94 309 ASN A C 1
ATOM 2459 O O . ASN A 1 309 ? -4.309 7.776 19.753 1.00 90.94 309 ASN A O 1
ATOM 2463 N N . VAL A 1 310 ? -4.902 8.118 21.898 1.00 94.88 310 VAL A N 1
A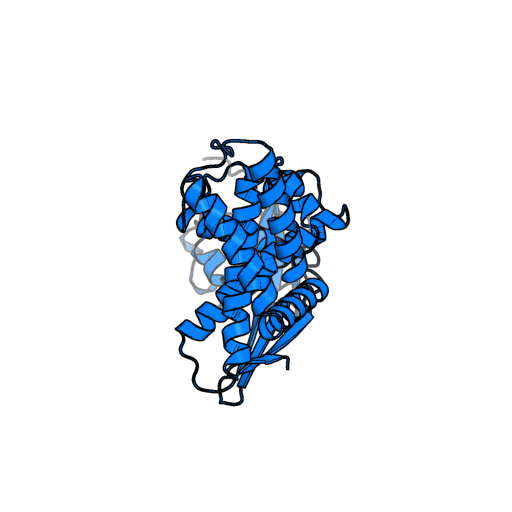TOM 2464 C CA . VAL A 1 310 ? -5.919 7.063 21.962 1.00 94.88 310 VAL A CA 1
ATOM 2465 C C . VAL A 1 310 ? -7.054 7.296 20.960 1.00 94.88 310 VAL A C 1
ATOM 2467 O O . VAL A 1 310 ? -7.566 6.336 20.384 1.00 94.88 310 VAL A O 1
ATOM 2470 N N . ALA A 1 311 ? -7.434 8.547 20.686 1.00 93.69 311 ALA A N 1
ATOM 2471 C CA . ALA A 1 311 ? -8.496 8.851 19.729 1.00 93.69 311 ALA A CA 1
ATOM 2472 C C . ALA A 1 311 ? -8.078 8.518 18.286 1.00 93.69 311 ALA A C 1
ATOM 2474 O O . ALA A 1 311 ? -8.870 7.954 17.526 1.00 93.69 311 ALA A O 1
ATOM 2475 N N . VAL A 1 312 ? -6.834 8.833 17.910 1.00 91.81 312 VAL A N 1
ATOM 2476 C CA . VAL A 1 312 ? -6.256 8.468 16.606 1.00 91.81 312 VAL A CA 1
ATOM 2477 C C . VAL A 1 312 ? -6.146 6.952 16.476 1.00 91.81 312 VAL A C 1
ATOM 2479 O O . VAL A 1 312 ? -6.629 6.392 15.489 1.00 91.81 312 VAL A O 1
ATOM 2482 N N . PHE A 1 313 ? -5.605 6.281 17.495 1.00 93.81 313 PHE A N 1
ATOM 2483 C CA . PHE A 1 313 ? -5.497 4.824 17.519 1.00 93.81 313 PHE A CA 1
ATOM 2484 C C . PHE A 1 313 ? -6.865 4.150 17.359 1.00 93.81 313 PHE A C 1
ATOM 2486 O O . PHE A 1 313 ? -7.058 3.338 16.454 1.00 93.81 313 PHE A O 1
ATOM 2493 N N . ALA A 1 314 ? -7.860 4.559 18.150 1.00 95.88 314 ALA A N 1
ATOM 2494 C CA . ALA A 1 314 ? -9.221 4.046 18.057 1.00 95.88 314 ALA A CA 1
ATOM 2495 C C . ALA A 1 314 ? -9.802 4.219 16.643 1.00 95.88 314 ALA A C 1
ATOM 2497 O O . ALA A 1 314 ? -10.358 3.283 16.069 1.00 95.88 314 ALA A O 1
ATOM 2498 N N . LYS A 1 315 ? -9.639 5.396 16.024 1.00 93.75 315 LYS A N 1
ATOM 2499 C CA . LYS A 1 315 ? -10.087 5.650 14.641 1.00 93.75 315 LYS A CA 1
ATOM 2500 C C . LYS A 1 315 ? -9.407 4.738 13.622 1.00 93.75 315 LYS A C 1
ATOM 2502 O O . LYS A 1 315 ? -10.080 4.281 12.689 1.00 93.75 315 LYS A O 1
ATOM 2507 N N . LEU A 1 316 ? -8.111 4.480 13.785 1.00 92.62 316 LEU A N 1
ATOM 2508 C CA . LEU A 1 316 ? -7.336 3.582 12.933 1.00 92.62 316 LEU A CA 1
ATOM 2509 C C . LEU A 1 316 ? -7.837 2.139 13.064 1.00 92.62 316 LEU A C 1
ATOM 2511 O O . LEU A 1 316 ? -8.171 1.531 12.046 1.00 92.62 316 LEU A O 1
ATOM 2515 N N . VAL A 1 317 ? -8.024 1.632 14.286 1.00 95.62 317 VAL A N 1
ATOM 2516 C CA . VAL A 1 317 ? -8.571 0.283 14.527 1.00 95.62 317 VAL A CA 1
ATOM 2517 C C . VAL A 1 317 ? -9.988 0.148 13.954 1.00 95.62 317 VAL A C 1
ATOM 2519 O O . VAL A 1 317 ? -10.280 -0.788 13.207 1.00 95.62 317 VAL A O 1
ATOM 2522 N N . LEU A 1 318 ? -10.870 1.128 14.193 1.00 95.44 318 LEU A N 1
ATOM 2523 C CA . LEU A 1 318 ? -12.213 1.148 13.594 1.00 95.44 318 LEU A CA 1
ATOM 2524 C C . LEU A 1 318 ? -12.152 1.150 12.055 1.00 95.44 318 LEU A C 1
ATOM 2526 O O . LEU A 1 318 ? -13.032 0.601 11.390 1.00 95.44 318 LEU A O 1
ATOM 2530 N N . SER A 1 319 ? -11.152 1.816 11.477 1.00 94.25 319 SER A N 1
ATOM 2531 C CA . SER A 1 319 ? -10.927 1.892 10.033 1.00 94.25 319 SER A CA 1
ATOM 2532 C C . SER A 1 319 ? -10.428 0.583 9.432 1.00 94.25 319 SER A C 1
ATOM 2534 O O . SER A 1 319 ? -10.865 0.225 8.333 1.00 94.25 319 SER A O 1
ATOM 2536 N N . TYR A 1 320 ? -9.560 -0.124 10.146 1.00 95.12 320 TYR A N 1
ATOM 2537 C CA . TYR A 1 320 ? -9.104 -1.457 9.783 1.00 95.12 320 TYR A CA 1
ATOM 2538 C C . TYR A 1 320 ? -10.265 -2.458 9.803 1.00 95.12 320 TYR A C 1
ATOM 2540 O O . TYR A 1 320 ? -10.567 -3.063 8.774 1.00 95.12 320 TYR A O 1
ATOM 2548 N N . TYR A 1 321 ? -11.035 -2.506 10.897 1.00 95.81 321 TYR A N 1
ATOM 2549 C CA . TYR A 1 321 ? -12.210 -3.378 10.991 1.00 95.81 321 TYR A CA 1
ATOM 2550 C C . TYR A 1 321 ? -13.210 -3.162 9.843 1.00 95.81 321 TYR A C 1
ATOM 2552 O O . TYR A 1 321 ? -13.720 -4.123 9.273 1.00 95.81 321 TYR A O 1
ATOM 2560 N N . ARG A 1 322 ? -13.490 -1.909 9.445 1.00 94.88 322 ARG A N 1
ATOM 2561 C CA . ARG A 1 322 ? -14.403 -1.633 8.315 1.00 94.88 322 ARG A CA 1
ATOM 2562 C C . ARG A 1 322 ? -13.937 -2.267 6.998 1.00 94.88 322 ARG A C 1
ATOM 2564 O O . ARG A 1 322 ? -14.786 -2.616 6.177 1.00 94.88 322 ARG A O 1
ATOM 2571 N N . ARG A 1 323 ? -12.626 -2.401 6.781 1.00 95.06 323 ARG A N 1
ATOM 2572 C CA . ARG A 1 323 ? -12.052 -3.032 5.581 1.00 95.06 323 ARG A CA 1
ATOM 2573 C C . ARG A 1 323 ? -12.155 -4.540 5.647 1.00 95.06 323 ARG A C 1
ATOM 2575 O O . ARG A 1 323 ? -12.712 -5.119 4.721 1.00 95.06 323 ARG A O 1
ATOM 2582 N N . ILE A 1 324 ? -11.729 -5.130 6.761 1.00 95.69 324 ILE A N 1
ATOM 2583 C CA . ILE A 1 324 ? -11.852 -6.569 7.012 1.00 95.69 324 ILE A CA 1
ATOM 2584 C C . ILE A 1 324 ? -13.311 -7.014 6.912 1.00 95.69 324 ILE A C 1
ATOM 2586 O O . ILE A 1 324 ? -13.625 -7.915 6.147 1.00 95.69 324 ILE A O 1
ATOM 2590 N N . ARG A 1 325 ? -14.243 -6.307 7.563 1.00 95.44 325 ARG A N 1
ATOM 2591 C CA . ARG A 1 325 ? -15.683 -6.579 7.438 1.00 95.44 325 ARG A CA 1
ATOM 2592 C C . ARG A 1 325 ? -16.161 -6.511 5.986 1.00 95.44 325 ARG A C 1
ATOM 2594 O O . ARG A 1 325 ? -17.024 -7.282 5.581 1.00 95.44 325 ARG A O 1
ATOM 2601 N N . GLY A 1 326 ? -15.643 -5.557 5.216 1.00 94.88 326 GLY A N 1
ATOM 2602 C CA . GLY A 1 326 ? -15.975 -5.413 3.803 1.00 94.88 326 GLY A CA 1
ATOM 2603 C C . GLY A 1 326 ? -15.421 -6.538 2.926 1.00 94.88 326 GLY A C 1
ATOM 2604 O O . GLY A 1 326 ? -16.028 -6.813 1.899 1.00 94.88 326 GLY A O 1
ATOM 2605 N N . LEU A 1 327 ? -14.310 -7.166 3.318 1.00 95.69 327 LEU A N 1
ATOM 2606 C CA . LEU A 1 327 ? -13.774 -8.375 2.687 1.00 95.69 327 LEU A CA 1
ATOM 2607 C C . LEU A 1 327 ? -14.592 -9.599 3.105 1.00 95.69 327 LEU A C 1
ATOM 2609 O O . LEU A 1 327 ? -15.157 -10.257 2.241 1.00 95.69 327 LEU A O 1
ATOM 2613 N N . ALA A 1 328 ? -14.764 -9.821 4.411 1.00 95.44 328 ALA A N 1
ATOM 2614 C CA . ALA A 1 328 ? -15.550 -10.914 4.987 1.00 95.44 328 ALA A CA 1
ATOM 2615 C C . ALA A 1 328 ? -16.984 -10.988 4.438 1.00 95.44 328 ALA A C 1
ATOM 2617 O O . ALA A 1 328 ? -17.533 -12.072 4.275 1.00 95.44 328 ALA A O 1
ATOM 2618 N N . ALA A 1 329 ? -17.587 -9.850 4.075 1.00 95.19 329 ALA A N 1
ATOM 2619 C CA . ALA A 1 329 ? -18.892 -9.827 3.422 1.00 95.19 329 ALA A CA 1
ATOM 2620 C C . ALA A 1 329 ? -18.941 -10.664 2.128 1.00 95.19 329 ALA A C 1
ATOM 2622 O O . ALA A 1 329 ? -19.953 -11.316 1.896 1.00 95.19 329 ALA A O 1
ATOM 2623 N N . PHE A 1 330 ? -17.874 -10.695 1.320 1.00 95.00 330 PHE A N 1
ATOM 2624 C CA . PHE A 1 330 ? -17.820 -11.534 0.114 1.00 95.00 330 PHE A CA 1
ATOM 2625 C C . PHE A 1 330 ? -17.822 -13.029 0.457 1.00 95.00 330 PHE A C 1
ATOM 2627 O O . PHE A 1 330 ? -18.480 -13.804 -0.231 1.00 95.00 330 PHE A O 1
ATOM 2634 N N . PHE A 1 331 ? -17.156 -13.416 1.546 1.00 94.88 331 PHE A N 1
ATOM 2635 C CA . PHE A 1 331 ? -17.077 -14.804 2.009 1.00 94.88 331 PHE A CA 1
ATOM 2636 C C . PHE A 1 331 ? -18.402 -15.274 2.604 1.00 94.88 331 PHE A C 1
ATOM 2638 O O . PHE A 1 331 ? -18.938 -16.302 2.207 1.00 94.88 331 PHE A O 1
ATOM 2645 N N . VAL A 1 332 ? -19.000 -14.466 3.483 1.00 93.75 332 VAL A N 1
ATOM 2646 C CA . VAL A 1 332 ? -20.310 -14.761 4.087 1.00 93.75 332 VAL A CA 1
ATOM 2647 C C . VAL A 1 332 ? -21.422 -14.834 3.032 1.00 93.75 332 VAL A C 1
ATOM 2649 O O . VAL A 1 332 ? -22.380 -15.581 3.196 1.00 93.75 332 VAL A O 1
ATOM 2652 N N . GLN A 1 333 ? -21.307 -14.074 1.939 1.00 94.25 333 GLN A N 1
ATOM 2653 C CA . GLN A 1 333 ? -22.244 -14.125 0.812 1.00 94.25 333 GLN A CA 1
ATOM 2654 C C . GLN A 1 333 ? -22.011 -15.317 -0.133 1.00 94.25 333 GLN A C 1
ATOM 2656 O O . GLN A 1 333 ? -22.769 -15.464 -1.087 1.00 94.25 333 GLN A O 1
ATOM 2661 N N . GLY A 1 334 ? -20.968 -16.128 0.083 1.00 92.94 334 GLY A N 1
ATOM 2662 C CA . GLY A 1 334 ? -20.585 -17.220 -0.817 1.00 92.94 334 GLY A CA 1
ATOM 2663 C C . GLY A 1 334 ? -20.002 -16.754 -2.156 1.00 92.94 334 GLY A C 1
ATOM 2664 O O . GLY A 1 334 ? -19.936 -17.533 -3.095 1.00 92.94 334 GLY A O 1
ATOM 2665 N N . ARG A 1 335 ? -19.600 -15.482 -2.270 1.00 93.31 335 ARG A N 1
ATOM 2666 C CA . ARG A 1 335 ? -19.038 -14.893 -3.502 1.00 93.31 335 ARG A CA 1
ATOM 2667 C C . ARG A 1 335 ? -17.527 -15.070 -3.612 1.00 93.31 335 ARG A C 1
ATOM 2669 O O . ARG A 1 335 ? -16.971 -14.882 -4.692 1.00 93.31 335 ARG A O 1
ATOM 2676 N N . ALA A 1 336 ? -16.870 -15.350 -2.491 1.00 94.19 336 ALA A N 1
ATOM 2677 C CA . ALA A 1 336 ? -15.448 -15.639 -2.410 1.00 94.19 336 ALA A CA 1
ATOM 2678 C C . ALA A 1 336 ? -15.194 -16.780 -1.421 1.00 94.19 336 ALA A C 1
ATOM 2680 O O . ALA A 1 336 ? -15.884 -16.885 -0.407 1.00 94.19 336 ALA A O 1
ATOM 2681 N N . SER A 1 337 ? -14.166 -17.581 -1.671 1.00 94.00 337 SER A N 1
ATOM 2682 C CA . SER A 1 337 ? -13.618 -18.529 -0.699 1.00 94.00 337 SER A CA 1
ATOM 2683 C C . SER A 1 337 ? -12.096 -18.569 -0.792 1.00 94.00 337 SER A C 1
ATOM 2685 O O . SER A 1 337 ? -11.505 -18.145 -1.788 1.00 94.00 337 SER A O 1
ATOM 2687 N N . ILE A 1 338 ? -11.448 -19.028 0.275 1.00 92.81 338 ILE A N 1
ATOM 2688 C CA . ILE A 1 338 ? -10.003 -19.272 0.270 1.00 92.81 338 ILE A CA 1
ATOM 2689 C C . ILE A 1 338 ? -9.786 -20.522 -0.586 1.00 92.81 338 ILE A C 1
ATOM 2691 O O . ILE A 1 338 ? -10.485 -21.519 -0.389 1.00 92.81 338 ILE A O 1
ATOM 2695 N N . GLY A 1 339 ? -8.919 -20.414 -1.594 1.00 80.50 339 GLY A N 1
ATOM 2696 C CA . GLY A 1 339 ? -8.664 -21.470 -2.577 1.00 80.50 339 GLY A CA 1
ATOM 2697 C C . GLY A 1 339 ? -7.280 -22.080 -2.482 1.00 80.50 339 GLY A C 1
ATOM 2698 O O . GLY A 1 339 ? -6.465 -21.590 -1.666 1.00 80.50 339 GLY A O 1
#

Foldseek 3Di:
DDPDDWKFKAFPDQFADDPHRQWTWIAIPVRFTKIWGFADDPPAPTKTKMFGDDPVLVLCQLLQVAAQLCRVVVGDLQRIWMWHCVVDRGRITTHRDDPVRPDPRNGDDGPHGSVNGPDDPCVQAPPAFDKWKKWFADDDDPVNVCLLVVLVLLQLLLQVLLVCLVVVVDDPVRLVQLLCLQQVFFLQDDVSSVSSSVSSSVVCSRPWHWDFPDWDDDVRTMTMIITHPVSVVLLVVLLVLCLPVVPLLVVLLCVLVVLCVVQVNNRGGLPDDGPDDVSLVVLQVSLVVNCVSSSNPPLVSVCVSNVVRSSSSSSVSSVSSVSSNSNSVCVNVVRIDGD

Sequence (339 aa):
MSLHKSEKGEIEKVLVFYDGPQLLLMKNQHGEHLLGYAVEKDGYDYPIFVVQMLERNLSLYLSGKVDLRFVFKKTPPTRLYFADLARGTKDIKLRRAGSSELTDDVFPEAGIFSSTHTHPISNYYSENNEKQRFAIDGVWEARDFSQFHGKMADTYSLLYIAQKLSKEEASSSESEFLRESIADRPWRGGGSYLSFYGGIKDEARSIHPLRVAGIEYHSPGYMDVAGKREVLDEIVEAIEIASHDQQKIRTLYSAIRKVLSHEGLLRVGSEHGFSNAAIEDYVKRQSLDLAEAVALPNGNEILKLCSGNVAVFAKLVLSYYRRIRGLAAFFVQGRASIG

Secondary structure (DSSP, 8-state):
------EEEEEEEEEEESSSEEEEEEEETTS-EEEEEE---TT-SSEEEEEE--HHHHHHHHTTSS-HHHHHHHS-GGGEEEEEGGG-SSSEEEEEPPGGG--TTSSPPTT--GGG-SS--TTTS-S--EEEEEEE-S---HHHHHHHHHHHHHHHHHHHHHHHHHTT-S-HHHHHHHHHHHHT----SHHHHHHHHHHHHHHHHHHS--EEEEEE-SSSEEEEEEE-HHHHHHHHHHHHHHHH-HHHHHHHHHHHHHHHHHTTTTSS-TT---SSHHHHHHHHHHHHHHHHHTT-S-HHHHHHHTTT-HHHHHHHHHHHHHHHHHHHHHHHTTSEEE-